Protein AF-X1J0G5-F1 (afdb_monomer)

Radius of gyration: 26.58 Å; Cα contacts (8 Å, |Δi|>4): 294; chains: 1; bounding box: 55×35×76 Å

Nearest PDB structures (foldseek):
  4htf-assembly1_B  TM=8.401E-01  e=8.468E-05  Escherichia coli O157:H7
  8joz-assembly1_A  TM=8.351E-01  e=2.254E-04  Escherichia coli K-12
  4azs-assembly1_A  TM=7.514E-01  e=1.596E-04  Escherichia coli
  4ax8-assembly1_A  TM=7.254E-01  e=2.128E-04  Escherichia coli
  4hh4-assembly1_D  TM=7.245E-01  e=5.353E-03  Streptomyces caelestis

Secondary structure (DSSP, 8-state):
--SHHHHHHHHTT---EEE--HHHHHHHGGGSEEESSHHHHHHHHHHHHH-HHHHHHHHHHHHHHHHHHS-HHHHHHHHHHHHHHHHHHHHHHHHHH-GGGHHHHHHHHHHHHHHHHHSS----GGG-HHHHHHHHHHHHTT--EEEEET-TTTHHHHHHHTT-EEEEEES-HHHHHHHHHHHHHTT-GGGEEEEE--TT--TTSPTT--SEEE-TT-GGG-S-HHHHHHHHHH-

Mean predicted aligned error: 12.58 Å

Organism: NCBI:txid412755

pLDDT: mean 87.79, std 12.23, range [53.06, 98.56]

Solvent-accessible surface area (backbone atoms only — not comparable to full-atom values): 12750 Å² total; per-residue (Å²): 130,95,57,56,69,60,51,53,36,15,62,71,44,36,67,40,77,45,69,69,43,72,69,50,48,72,73,47,50,87,34,45,45,72,26,86,47,74,68,45,42,54,53,48,54,53,48,45,72,75,36,52,69,60,35,43,53,33,4,45,54,31,18,54,48,40,71,74,67,71,39,71,66,56,53,50,52,53,52,47,53,53,52,51,52,53,49,50,56,51,46,47,53,52,44,74,73,44,65,89,47,43,44,63,54,52,27,54,50,44,67,68,46,42,72,68,52,62,81,69,60,64,69,65,44,89,82,34,71,67,55,42,53,52,52,53,51,39,57,74,69,69,51,50,41,35,36,30,37,49,32,62,50,58,54,52,44,32,46,25,72,74,70,27,37,27,40,32,28,23,62,23,64,54,34,42,55,46,28,51,53,50,15,50,77,71,74,36,43,94,30,51,50,69,42,72,42,48,61,66,56,56,82,92,53,51,73,64,70,37,75,41,65,42,68,65,92,33,58,80,76,48,94,55,43,67,48,24,50,54,38,50,72,42,46

Foldseek 3Di:
DQCPVVLVCLLVLHAAEDEDDPSCCVVLPQLHHYDHDPVRSVVVVVVCVVCVVVSSVSSPVSSVCCVVPVDPVNVCVVVCVVVVVVVLVVLLVVCVVDVPCLQVVVQVVCVVCVVVDQVPDDLPCPVPPVLVVVLVVCVVLVWAEEEEALNFQRSLLNVLVSRHQYEYEHQHPNRQVNNCVSCVVSVRNVRYHYDHDDLLDPVVDAFPNGPAYDQPPPQSNDDCS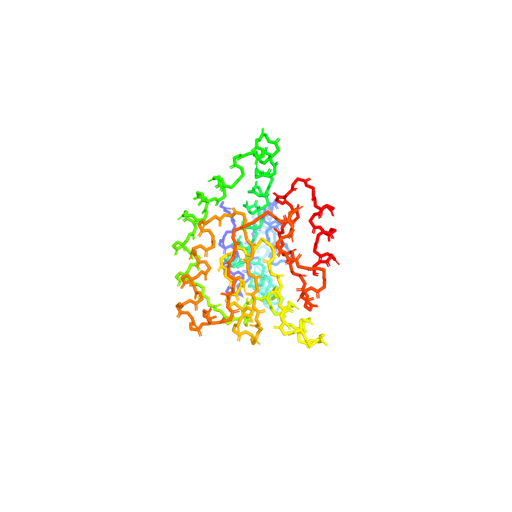VSSVVVRNGD

InterPro domains:
  IPR013216 Methyltransferase type 11 [PF08241] (147-235)
  IPR029063 S-adenosyl-L-methionine-dependent methyltransferase superfamily [G3DSA:3.40.50.150] (93-235)
  IPR029063 S-adenosyl-L-methionine-dependent methyltransferase superfamily [SSF53335] (97-235)

Structure (mmCIF, N/CA/C/O backbone):
data_AF-X1J0G5-F1
#
_entry.id   AF-X1J0G5-F1
#
loop_
_atom_site.group_PDB
_atom_site.id
_atom_site.type_symbol
_atom_site.label_atom_id
_atom_site.label_alt_id
_atom_site.label_comp_id
_atom_site.label_asym_id
_atom_site.label_entity_id
_atom_site.label_seq_id
_atom_site.pdbx_PDB_ins_code
_atom_site.Cartn_x
_atom_site.Cartn_y
_atom_site.Cartn_z
_atom_site.occupancy
_atom_site.B_iso_or_equiv
_atom_site.auth_seq_id
_atom_site.auth_comp_id
_atom_site.auth_asym_id
_atom_site.auth_atom_id
_atom_site.pdbx_PDB_model_num
ATOM 1 N N . GLY A 1 1 ? 21.332 13.578 -27.379 1.00 55.09 1 GLY A N 1
ATOM 2 C CA . GLY A 1 1 ? 19.926 13.615 -26.922 1.00 55.09 1 GLY A CA 1
ATOM 3 C C . GLY A 1 1 ? 19.590 12.325 -26.199 1.00 55.09 1 GLY A C 1
ATOM 4 O O . GLY A 1 1 ? 20.268 11.336 -26.436 1.00 55.09 1 GLY A O 1
ATOM 5 N N . PHE A 1 2 ? 18.567 12.319 -25.343 1.00 74.44 2 PHE A N 1
ATOM 6 C CA . PHE A 1 2 ? 18.196 11.195 -24.460 1.00 74.44 2 PHE A CA 1
ATOM 7 C C . PHE A 1 2 ? 17.586 9.965 -25.171 1.00 74.44 2 PHE A C 1
ATOM 9 O O . PHE A 1 2 ? 16.949 9.139 -24.532 1.00 74.44 2 PHE A O 1
ATOM 16 N N . GLY A 1 3 ? 17.751 9.840 -26.492 1.00 83.75 3 GLY A N 1
ATOM 17 C CA . GLY A 1 3 ? 17.259 8.690 -27.256 1.00 83.75 3 GLY A CA 1
ATOM 18 C C . GLY A 1 3 ? 15.742 8.635 -27.468 1.00 83.75 3 GLY A C 1
ATOM 19 O O . GLY A 1 3 ? 15.241 7.590 -27.855 1.00 83.75 3 GLY A O 1
ATOM 20 N N . LEU A 1 4 ? 15.009 9.737 -27.278 1.00 89.19 4 LEU A N 1
ATOM 21 C CA . LEU A 1 4 ? 13.562 9.782 -27.545 1.00 89.19 4 LEU A CA 1
ATOM 22 C C . LEU A 1 4 ? 13.197 9.568 -29.027 1.00 89.19 4 LEU A C 1
ATOM 24 O O . LEU A 1 4 ? 12.356 8.711 -29.283 1.00 89.19 4 LEU A O 1
ATOM 28 N N . PRO A 1 5 ? 13.851 10.221 -30.012 1.00 94.12 5 PRO A N 1
ATOM 29 C CA . PRO A 1 5 ? 13.482 10.034 -31.417 1.00 94.12 5 PRO A CA 1
ATOM 30 C C . PRO A 1 5 ? 13.498 8.572 -31.909 1.00 94.12 5 PRO A C 1
ATOM 32 O O . PRO A 1 5 ? 12.539 8.159 -32.559 1.00 94.12 5 PRO A O 1
ATOM 35 N N . PRO A 1 6 ? 14.519 7.739 -31.606 1.00 94.81 6 PRO A N 1
ATOM 36 C CA . PRO A 1 6 ? 14.477 6.336 -32.012 1.00 94.81 6 PRO A CA 1
ATOM 37 C C . PRO A 1 6 ? 13.407 5.521 -31.267 1.00 94.81 6 PRO A C 1
ATOM 39 O O . PRO A 1 6 ? 12.859 4.587 -31.845 1.00 94.81 6 PRO A O 1
ATOM 42 N N . LEU A 1 7 ? 13.056 5.871 -30.024 1.00 93.50 7 LEU A N 1
ATOM 43 C CA . LEU A 1 7 ? 11.939 5.224 -29.325 1.00 93.50 7 LEU A CA 1
ATOM 44 C C . LEU A 1 7 ? 10.591 5.568 -29.966 1.00 93.50 7 LEU A C 1
ATOM 46 O O . LEU A 1 7 ? 9.759 4.684 -30.134 1.00 93.50 7 LEU A O 1
ATOM 50 N N . GLU A 1 8 ? 10.378 6.830 -30.340 1.00 93.44 8 GLU A N 1
ATOM 51 C CA . GLU A 1 8 ? 9.167 7.283 -31.037 1.00 93.44 8 GLU A CA 1
ATOM 52 C C . GLU A 1 8 ? 9.030 6.603 -32.404 1.00 93.44 8 GLU A C 1
ATOM 54 O O . GLU A 1 8 ? 7.952 6.126 -32.759 1.00 93.44 8 GLU A O 1
ATOM 59 N N . ALA A 1 9 ? 10.136 6.479 -33.144 1.00 95.69 9 ALA A N 1
ATOM 60 C CA . ALA A 1 9 ? 10.166 5.750 -34.407 1.00 95.69 9 ALA A CA 1
ATOM 61 C C . ALA A 1 9 ? 9.763 4.278 -34.222 1.00 95.69 9 ALA A C 1
ATOM 63 O O . ALA A 1 9 ? 8.864 3.802 -34.916 1.00 95.69 9 ALA A O 1
ATOM 64 N N . LEU A 1 10 ? 10.345 3.578 -33.242 1.00 95.50 10 LEU A N 1
ATOM 65 C CA . LEU A 1 10 ? 9.957 2.202 -32.923 1.00 95.50 10 LEU A CA 1
ATOM 66 C C . LEU A 1 10 ? 8.510 2.105 -32.429 1.00 95.50 10 LEU A C 1
ATOM 68 O O . LEU A 1 10 ? 7.805 1.182 -32.816 1.00 95.50 10 LEU A O 1
ATOM 72 N N . TYR A 1 11 ? 8.019 3.063 -31.640 1.00 93.69 11 TYR A N 1
ATOM 73 C CA . TYR A 1 11 ? 6.616 3.103 -31.213 1.00 93.69 11 TYR A CA 1
ATOM 74 C C . TYR A 1 11 ? 5.651 3.167 -32.409 1.00 93.69 11 TYR A C 1
ATOM 76 O O . TYR A 1 11 ? 4.589 2.536 -32.396 1.00 93.69 11 TYR A O 1
ATOM 84 N N . CYS A 1 12 ? 6.053 3.875 -33.465 1.00 95.25 12 CYS A N 1
ATOM 85 C CA . CYS A 1 12 ? 5.364 3.949 -34.752 1.00 95.25 12 CYS A CA 1
ATOM 86 C C . CYS A 1 12 ? 5.652 2.755 -35.684 1.00 95.25 12 CYS A C 1
ATOM 88 O O . CYS A 1 12 ? 5.175 2.751 -36.816 1.00 95.25 12 CYS A O 1
ATOM 90 N N . MET A 1 13 ? 6.378 1.732 -35.216 1.00 96.94 13 MET A N 1
ATOM 91 C CA . MET A 1 13 ? 6.796 0.550 -35.986 1.00 96.94 13 MET A CA 1
ATOM 92 C C . MET A 1 13 ? 7.684 0.890 -37.191 1.00 96.94 13 MET A C 1
ATOM 94 O O . MET A 1 13 ? 7.671 0.186 -38.200 1.00 96.94 13 MET A O 1
ATOM 98 N N . THR A 1 14 ? 8.479 1.951 -37.072 1.00 97.19 14 THR A N 1
ATOM 99 C CA . THR A 1 14 ? 9.442 2.382 -38.087 1.00 97.19 14 THR A CA 1
ATOM 100 C C . THR A 1 14 ? 10.820 1.782 -37.789 1.00 97.19 14 THR A C 1
ATOM 102 O O . THR A 1 14 ? 11.301 1.930 -36.663 1.00 97.19 14 THR A O 1
ATOM 105 N N . PRO A 1 15 ? 11.495 1.142 -38.765 1.00 97.38 15 PRO A N 1
ATOM 106 C CA . PRO A 1 15 ? 12.866 0.666 -38.596 1.00 97.38 15 PRO A CA 1
ATOM 107 C C . PRO A 1 15 ? 13.828 1.792 -38.205 1.00 97.38 15 PRO A C 1
ATOM 109 O O . PRO A 1 15 ? 13.783 2.889 -38.763 1.00 97.38 15 PRO A O 1
ATOM 112 N N . VAL A 1 16 ? 14.725 1.506 -37.262 1.00 97.56 16 VAL A N 1
ATOM 113 C CA . VAL A 1 16 ? 15.646 2.494 -36.692 1.00 97.56 16 VAL A CA 1
ATOM 114 C C . VAL A 1 16 ? 17.093 2.126 -36.990 1.00 97.56 16 VAL A C 1
ATOM 116 O O . VAL A 1 16 ? 17.527 1.004 -36.736 1.00 97.56 16 VAL A O 1
ATOM 119 N N . ILE A 1 17 ? 17.850 3.107 -37.483 1.00 97.69 17 ILE A N 1
ATOM 120 C CA . ILE A 1 17 ? 19.299 3.038 -37.680 1.00 97.69 17 ILE A CA 1
ATOM 121 C C . ILE A 1 17 ? 19.935 4.105 -36.785 1.00 97.69 17 ILE A C 1
ATOM 123 O O . ILE A 1 17 ? 19.571 5.278 -36.866 1.00 97.69 17 ILE A O 1
ATOM 127 N N . VAL A 1 18 ? 20.873 3.716 -35.922 1.00 96.88 18 VAL A N 1
ATOM 128 C CA . VAL A 1 18 ? 21.509 4.610 -34.941 1.00 96.88 18 VAL A CA 1
ATOM 129 C C . VAL A 1 18 ? 23.016 4.419 -34.883 1.00 96.88 18 VAL A C 1
ATOM 131 O O . VAL A 1 18 ? 23.542 3.340 -35.148 1.00 96.88 18 VAL A O 1
ATOM 134 N N . PHE A 1 19 ? 23.716 5.487 -34.503 1.00 96.44 19 PHE A N 1
ATOM 135 C CA . PHE A 1 19 ? 25.150 5.419 -34.264 1.00 96.44 19 PHE A CA 1
ATOM 136 C C . PHE A 1 19 ? 25.442 4.531 -33.048 1.00 96.44 19 PHE A C 1
ATOM 138 O O . PHE A 1 19 ? 24.751 4.606 -32.026 1.00 96.44 19 PHE A O 1
ATOM 145 N N . ASP A 1 20 ? 26.459 3.685 -33.168 1.00 96.62 20 ASP A N 1
ATOM 146 C CA . ASP A 1 20 ? 26.805 2.681 -32.174 1.00 96.62 20 ASP A CA 1
ATOM 147 C C . ASP A 1 20 ? 27.522 3.300 -30.972 1.00 96.62 20 ASP A C 1
ATOM 149 O O . ASP A 1 20 ? 28.741 3.479 -30.959 1.00 96.62 20 ASP A O 1
ATOM 153 N N . ILE A 1 21 ? 26.735 3.643 -29.954 1.00 94.75 21 ILE A N 1
ATOM 154 C CA . ILE A 1 21 ? 27.214 4.142 -28.664 1.00 94.75 21 ILE A CA 1
ATOM 155 C C . ILE A 1 21 ? 26.573 3.361 -27.515 1.00 94.75 21 ILE A C 1
ATOM 157 O O . ILE A 1 21 ? 25.432 2.898 -27.652 1.00 94.75 21 ILE A O 1
ATOM 161 N N . PRO A 1 22 ? 27.241 3.267 -26.347 1.00 95.06 22 PRO A N 1
ATOM 162 C CA . PRO A 1 22 ? 26.735 2.516 -25.197 1.00 95.06 22 PRO A CA 1
ATOM 163 C C . PRO A 1 22 ? 25.295 2.871 -24.805 1.00 95.06 22 PRO A C 1
ATOM 165 O O . PRO A 1 22 ? 24.498 1.987 -24.501 1.00 95.06 22 PRO A O 1
ATOM 168 N N . GLN A 1 23 ? 24.928 4.153 -24.878 1.00 93.31 23 GLN A N 1
ATOM 169 C CA . GLN A 1 23 ? 23.588 4.633 -24.541 1.00 93.31 23 GLN A CA 1
ATOM 170 C C . GLN A 1 23 ? 22.516 4.083 -25.494 1.00 93.31 23 GLN A C 1
ATOM 172 O O . GLN A 1 23 ? 21.435 3.716 -25.043 1.00 93.31 23 GLN A O 1
ATOM 177 N N . MET A 1 24 ? 22.809 3.984 -26.797 1.00 94.50 24 MET A N 1
ATOM 178 C CA . MET A 1 24 ? 21.867 3.450 -27.791 1.00 94.50 24 MET A CA 1
ATOM 179 C C . MET A 1 24 ? 21.759 1.930 -27.709 1.00 94.50 24 MET A C 1
ATOM 181 O O . MET A 1 24 ? 20.685 1.383 -27.948 1.00 94.50 24 MET A O 1
ATOM 185 N N . ARG A 1 25 ? 22.842 1.238 -27.342 1.00 94.50 25 ARG A N 1
ATOM 186 C CA . ARG A 1 25 ? 22.800 -0.206 -27.077 1.00 94.50 25 ARG A CA 1
ATOM 187 C C . ARG A 1 25 ? 21.961 -0.532 -25.853 1.00 94.50 25 ARG A C 1
ATOM 189 O O . ARG A 1 25 ? 21.113 -1.412 -25.921 1.00 94.50 25 ARG A O 1
ATOM 196 N N . TRP A 1 26 ? 22.155 0.209 -24.764 1.00 93.25 26 TRP A N 1
ATOM 197 C CA . TRP A 1 26 ? 21.349 0.044 -23.557 1.00 93.25 26 TRP A CA 1
ATOM 198 C C . TRP A 1 26 ? 19.865 0.323 -23.820 1.00 93.25 26 TRP A C 1
ATOM 200 O O . TRP A 1 26 ? 19.005 -0.443 -23.387 1.00 93.25 26 TRP A O 1
ATOM 210 N N . LEU A 1 27 ? 19.572 1.403 -24.553 1.00 92.25 27 LEU A N 1
ATOM 211 C CA . LEU A 1 27 ? 18.202 1.853 -24.766 1.00 92.25 27 LEU A CA 1
ATOM 212 C C . LEU A 1 27 ? 17.438 1.012 -25.793 1.00 92.25 27 LEU A C 1
ATOM 214 O O . LEU A 1 27 ? 16.284 0.672 -25.556 1.00 92.25 27 LEU A O 1
ATOM 218 N N . LEU A 1 28 ? 18.052 0.727 -26.944 1.00 93.50 28 LEU A N 1
ATOM 219 C CA . LEU A 1 28 ? 17.364 0.122 -28.088 1.00 93.50 28 LEU A CA 1
ATOM 220 C C . LEU A 1 28 ? 17.600 -1.392 -28.174 1.00 93.50 28 LEU A C 1
ATOM 222 O O . LEU A 1 28 ? 16.720 -2.096 -28.665 1.00 93.50 28 LEU A O 1
ATOM 226 N N . GLN A 1 29 ? 18.684 -1.911 -27.591 1.00 93.50 29 GLN A N 1
ATOM 227 C CA . GLN A 1 29 ? 19.038 -3.340 -27.575 1.00 93.50 29 GLN A CA 1
ATOM 228 C C . GLN A 1 29 ? 18.983 -3.936 -28.995 1.00 93.50 29 GLN A C 1
ATOM 230 O O . GLN A 1 29 ? 19.496 -3.336 -29.929 1.00 93.50 29 GLN A O 1
ATOM 235 N N . GLU A 1 30 ? 18.368 -5.093 -29.215 1.00 95.06 30 GLU A N 1
ATOM 236 C CA . GLU A 1 30 ? 18.249 -5.687 -30.551 1.00 95.06 30 GLU A CA 1
ATOM 237 C C . GLU A 1 30 ? 17.241 -5.002 -31.498 1.00 95.06 30 GLU A C 1
ATOM 239 O O . GLU A 1 30 ? 17.136 -5.417 -32.654 1.00 95.06 30 GLU A O 1
ATOM 244 N N . ASP A 1 31 ? 16.534 -3.947 -31.077 1.00 95.75 31 ASP A N 1
ATOM 245 C CA . ASP A 1 31 ? 15.440 -3.336 -31.859 1.00 95.75 31 ASP A CA 1
ATOM 246 C C . ASP A 1 31 ? 15.903 -2.346 -32.929 1.00 95.75 31 ASP A C 1
ATOM 248 O O . ASP A 1 31 ? 15.097 -1.839 -33.707 1.00 95.75 31 ASP A O 1
ATOM 252 N N . ALA A 1 32 ? 17.197 -2.045 -32.983 1.00 96.81 32 ALA A N 1
ATOM 253 C CA . ALA A 1 32 ? 17.756 -1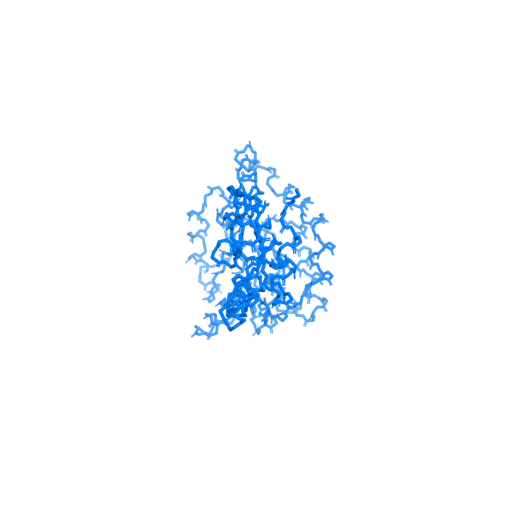.111 -33.947 1.00 96.81 32 ALA A CA 1
ATOM 254 C C . ALA A 1 32 ? 18.936 -1.718 -34.708 1.00 96.81 32 ALA A C 1
ATOM 256 O O . ALA A 1 32 ? 19.550 -2.702 -34.289 1.00 96.81 32 ALA A O 1
ATOM 257 N N . TYR A 1 33 ? 19.258 -1.101 -35.839 1.00 97.75 33 TYR A N 1
ATOM 258 C CA . TYR A 1 33 ? 20.499 -1.335 -36.559 1.00 97.75 33 TYR A CA 1
ATOM 259 C C . TYR A 1 33 ? 21.553 -0.324 -36.108 1.00 97.75 33 TYR A C 1
ATOM 261 O O . TYR A 1 33 ? 21.260 0.860 -35.925 1.00 97.75 33 TYR A O 1
ATOM 269 N N . TYR A 1 34 ? 22.787 -0.794 -35.948 1.00 97.69 34 TYR A N 1
ATOM 270 C CA . TYR A 1 34 ? 23.891 -0.014 -35.398 1.00 97.69 34 TYR A CA 1
ATOM 271 C C . TYR A 1 34 ? 24.991 0.173 -36.436 1.00 97.69 34 TYR A C 1
ATOM 273 O O . TYR A 1 34 ? 25.360 -0.778 -37.123 1.00 97.69 34 TYR A O 1
ATOM 281 N N . PHE A 1 35 ? 25.542 1.383 -36.516 1.00 97.62 35 PHE A N 1
ATOM 282 C CA . PHE A 1 35 ? 26.672 1.699 -37.391 1.00 97.62 35 PHE A CA 1
ATOM 283 C C . PHE A 1 35 ? 27.716 2.559 -36.672 1.00 97.62 35 PHE A C 1
ATOM 285 O O . PHE A 1 35 ? 27.381 3.318 -35.767 1.00 97.62 35 PHE A O 1
ATOM 292 N N . SER A 1 36 ? 28.977 2.489 -37.105 1.00 97.25 36 SER A N 1
ATOM 293 C CA . SER A 1 36 ? 30.083 3.258 -36.498 1.00 97.25 36 SER A CA 1
ATOM 294 C C . SER A 1 36 ? 30.857 4.130 -37.492 1.00 97.25 36 SER A C 1
ATOM 296 O O . SER A 1 36 ? 31.688 4.933 -37.080 1.00 9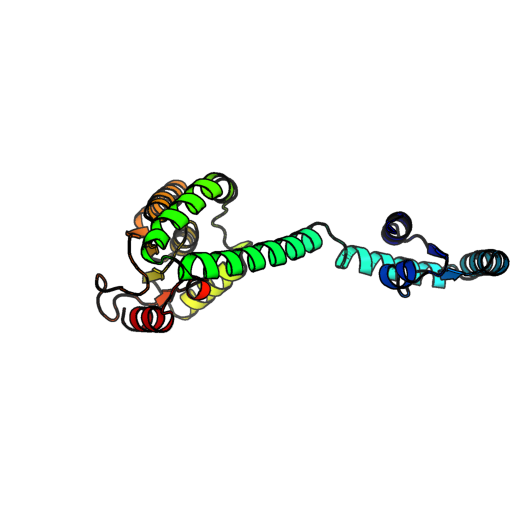7.25 36 SER A O 1
ATOM 298 N N . THR A 1 37 ? 30.596 3.996 -38.796 1.00 97.44 37 THR A N 1
ATOM 299 C CA . THR A 1 37 ? 31.267 4.747 -39.871 1.00 97.44 37 THR A CA 1
ATOM 300 C C . THR A 1 37 ? 30.260 5.222 -40.918 1.00 97.44 37 THR A C 1
ATOM 302 O O . THR A 1 37 ? 29.127 4.739 -40.964 1.00 97.44 37 THR A O 1
ATOM 305 N N . VAL A 1 38 ? 30.664 6.163 -41.776 1.00 96.56 38 VAL A N 1
ATOM 306 C CA . VAL A 1 38 ? 29.818 6.674 -42.871 1.00 96.56 38 VAL A CA 1
ATOM 307 C C . VAL A 1 38 ? 29.501 5.565 -43.877 1.00 96.56 38 VAL A C 1
ATOM 309 O O . VAL A 1 38 ? 28.360 5.421 -44.311 1.00 96.56 38 VAL A O 1
ATOM 312 N N . GLU A 1 39 ? 30.484 4.725 -44.192 1.00 97.62 39 GLU A N 1
ATOM 313 C CA . GLU A 1 39 ? 30.316 3.561 -45.062 1.00 97.62 39 GLU A CA 1
ATOM 314 C C . GLU A 1 39 ? 29.363 2.542 -44.430 1.00 97.62 39 GLU A C 1
ATOM 316 O O . GLU A 1 39 ? 28.480 2.019 -45.110 1.00 97.62 39 GLU A O 1
ATOM 321 N N . GLY A 1 40 ? 29.486 2.311 -43.118 1.00 97.62 40 GLY A N 1
ATOM 322 C CA . GLY A 1 40 ? 28.589 1.435 -42.368 1.00 97.62 40 GLY A CA 1
ATOM 323 C C . GLY A 1 40 ? 27.148 1.944 -42.367 1.00 97.62 40 GLY A C 1
ATOM 324 O O . GLY A 1 40 ? 26.221 1.154 -42.546 1.00 97.62 40 GLY A O 1
ATOM 325 N N . LEU A 1 41 ? 26.940 3.260 -42.241 1.00 97.81 41 LEU A N 1
ATOM 326 C CA . LEU A 1 41 ? 25.615 3.871 -42.373 1.00 97.81 41 LEU A CA 1
ATOM 327 C C . LEU A 1 41 ? 25.009 3.583 -43.749 1.00 97.81 41 LEU A C 1
ATOM 329 O O . LEU A 1 41 ? 23.884 3.093 -43.830 1.00 97.81 41 LEU A O 1
ATOM 333 N N . ALA A 1 42 ? 25.756 3.847 -44.824 1.00 97.94 42 ALA A N 1
ATOM 334 C CA . ALA A 1 42 ? 25.286 3.616 -46.187 1.00 97.94 42 ALA A CA 1
ATOM 335 C C . ALA A 1 42 ? 24.923 2.140 -46.425 1.00 97.94 42 ALA A C 1
ATOM 337 O O . ALA A 1 42 ? 23.849 1.843 -46.948 1.00 97.94 42 ALA A O 1
ATOM 338 N N . GLN A 1 43 ? 25.774 1.212 -45.978 1.00 98.00 43 GLN A N 1
ATOM 339 C CA . GLN A 1 43 ? 25.517 -0.230 -46.061 1.00 98.00 43 GLN A CA 1
ATOM 340 C C . GLN A 1 43 ? 24.261 -0.637 -45.285 1.00 98.00 43 GLN A C 1
ATOM 342 O O . GLN A 1 43 ? 23.456 -1.421 -45.782 1.00 98.00 43 GLN A O 1
ATOM 347 N N . THR A 1 44 ? 24.066 -0.074 -44.092 1.00 97.88 44 THR A N 1
ATOM 348 C CA . THR A 1 44 ? 22.911 -0.378 -43.239 1.00 97.88 44 THR A CA 1
ATOM 349 C C . THR A 1 44 ? 21.615 0.133 -43.862 1.00 97.88 44 THR A C 1
ATOM 351 O O . THR A 1 44 ? 20.617 -0.582 -43.872 1.00 97.88 44 THR A O 1
ATOM 354 N N . ILE A 1 45 ? 21.633 1.336 -44.448 1.00 97.75 45 ILE A N 1
ATOM 355 C CA . ILE A 1 45 ? 20.496 1.881 -45.200 1.00 97.75 45 ILE A CA 1
ATOM 356 C C . ILE A 1 45 ? 20.124 0.929 -46.341 1.00 97.75 45 ILE A C 1
ATOM 358 O O . ILE A 1 45 ? 18.970 0.516 -46.440 1.00 97.75 45 ILE A O 1
ATOM 362 N N . VAL A 1 46 ? 21.098 0.531 -47.167 1.00 98.12 46 VAL A N 1
ATOM 363 C CA . VAL A 1 46 ? 20.867 -0.407 -48.278 1.00 98.12 46 VAL A CA 1
ATOM 364 C C . VAL A 1 46 ? 20.298 -1.735 -47.773 1.00 98.12 46 VAL A C 1
ATOM 366 O O . VAL A 1 46 ? 19.321 -2.228 -48.333 1.00 98.12 46 VAL A O 1
ATOM 369 N N . HIS A 1 47 ? 20.855 -2.282 -46.693 1.00 97.50 47 HIS A N 1
ATOM 370 C CA . HIS A 1 47 ? 20.399 -3.535 -46.100 1.00 97.50 47 HIS A CA 1
ATOM 371 C C . HIS A 1 47 ? 18.931 -3.472 -45.651 1.00 97.50 47 HIS A C 1
ATOM 373 O O . HIS A 1 47 ? 18.163 -4.374 -45.981 1.00 97.50 47 HIS A O 1
ATOM 379 N N . VAL A 1 48 ? 18.515 -2.398 -44.969 1.00 97.38 48 VAL A N 1
ATOM 380 C CA . VAL A 1 48 ? 17.122 -2.207 -44.523 1.00 97.38 48 VAL A CA 1
ATOM 381 C C . VAL A 1 48 ? 16.153 -2.147 -45.708 1.00 97.38 48 VAL A C 1
ATOM 383 O O . VAL A 1 48 ? 15.092 -2.767 -45.662 1.00 97.38 48 VAL A O 1
ATOM 386 N N . PHE A 1 49 ? 16.522 -1.462 -46.796 1.00 96.81 49 PHE A N 1
ATOM 387 C CA . PHE A 1 49 ? 15.698 -1.405 -48.010 1.00 96.81 49 PHE A CA 1
ATOM 388 C C . PHE A 1 49 ? 15.628 -2.742 -48.759 1.00 96.81 49 PHE A C 1
ATOM 390 O O . PHE A 1 49 ? 14.604 -3.050 -49.366 1.00 96.81 49 PHE A O 1
ATOM 397 N N . GLN A 1 50 ? 16.700 -3.536 -48.727 1.00 98.00 50 GLN A N 1
ATOM 398 C CA . GLN A 1 50 ? 16.748 -4.852 -49.371 1.00 98.00 50 GLN A CA 1
ATOM 399 C C . GLN A 1 50 ? 16.045 -5.947 -48.558 1.00 98.00 50 GLN A C 1
ATOM 401 O O . GLN A 1 50 ? 15.597 -6.932 -49.141 1.00 98.00 50 GLN A O 1
ATOM 406 N N . ASN A 1 51 ? 15.912 -5.772 -47.239 1.00 97.75 51 ASN A N 1
ATOM 407 C CA . ASN A 1 51 ? 15.345 -6.764 -46.321 1.00 97.75 51 ASN A CA 1
ATOM 408 C C . ASN A 1 51 ? 14.135 -6.199 -45.543 1.00 97.75 51 ASN A C 1
ATOM 410 O O . ASN A 1 51 ? 14.140 -6.182 -44.309 1.00 97.75 51 ASN A O 1
ATOM 414 N N . PRO A 1 52 ? 13.060 -5.752 -46.226 1.00 96.31 52 PRO A N 1
ATOM 415 C CA . PRO A 1 52 ? 11.948 -5.049 -45.581 1.00 96.31 52 PRO A CA 1
ATOM 416 C C . PRO A 1 52 ? 11.203 -5.907 -44.550 1.00 96.31 52 PRO A C 1
ATOM 418 O O . PRO A 1 52 ? 10.754 -5.388 -43.532 1.00 96.31 52 PRO A O 1
ATOM 421 N N . SER A 1 53 ? 11.093 -7.222 -44.769 1.00 97.00 53 SER A N 1
ATOM 422 C CA . SER A 1 53 ? 10.456 -8.131 -43.807 1.00 97.00 53 SER A CA 1
ATOM 423 C C . SER A 1 53 ? 11.241 -8.228 -42.500 1.00 97.00 53 SER A C 1
ATOM 425 O O . SER A 1 53 ? 10.643 -8.195 -41.429 1.00 97.00 53 SER A O 1
ATOM 427 N N . GLU A 1 54 ? 12.571 -8.302 -42.571 1.00 96.56 54 GLU A N 1
ATOM 428 C CA . GLU A 1 54 ? 13.435 -8.331 -41.387 1.00 96.56 54 GLU A CA 1
ATOM 429 C C . GLU A 1 54 ? 13.350 -7.007 -40.619 1.00 96.56 54 GLU A C 1
ATOM 431 O O . GLU A 1 54 ? 13.115 -6.996 -39.408 1.00 96.56 54 GLU A O 1
ATOM 436 N N . ALA A 1 55 ? 13.462 -5.890 -41.344 1.00 96.56 55 ALA A N 1
ATOM 437 C CA . ALA A 1 55 ? 13.363 -4.557 -40.771 1.00 96.56 55 ALA A CA 1
ATOM 438 C C . ALA A 1 55 ? 12.012 -4.341 -40.071 1.00 96.56 55 ALA A C 1
ATOM 440 O O . ALA A 1 55 ? 11.967 -3.798 -38.965 1.00 96.56 55 ALA A O 1
ATOM 441 N N . GLN A 1 56 ? 10.920 -4.822 -40.674 1.00 96.62 56 GLN A N 1
ATOM 442 C CA . GLN A 1 56 ? 9.587 -4.742 -40.085 1.00 96.62 56 GLN A CA 1
ATOM 443 C C . GLN A 1 56 ? 9.455 -5.612 -38.833 1.00 96.62 56 GLN A C 1
ATOM 445 O O . GLN A 1 56 ? 8.904 -5.150 -37.837 1.00 96.62 56 GLN A O 1
ATOM 450 N N . VAL A 1 57 ? 9.968 -6.848 -38.849 1.00 96.94 57 VAL A N 1
ATOM 451 C CA . VAL A 1 57 ? 9.961 -7.731 -37.667 1.00 96.94 57 VAL A CA 1
ATOM 452 C C . VAL A 1 57 ? 10.684 -7.063 -36.502 1.00 96.94 57 VAL A C 1
ATOM 454 O O . VAL A 1 57 ? 10.157 -7.021 -35.390 1.00 96.94 57 VAL A O 1
ATOM 457 N N . LYS A 1 58 ? 11.857 -6.482 -36.765 1.00 96.75 58 LYS A N 1
ATOM 458 C CA . LYS A 1 58 ? 12.634 -5.763 -35.756 1.00 96.75 58 LYS A CA 1
ATOM 459 C C . LYS A 1 58 ? 11.881 -4.539 -35.217 1.00 96.75 58 LYS A C 1
ATOM 461 O O . LYS A 1 58 ? 11.804 -4.355 -34.004 1.00 96.75 58 LYS A O 1
ATOM 466 N N . ALA A 1 59 ? 11.266 -3.744 -36.094 1.00 96.75 59 ALA A N 1
ATOM 467 C CA . ALA A 1 59 ? 10.498 -2.568 -35.691 1.00 96.75 59 ALA A CA 1
ATOM 468 C C . ALA A 1 59 ? 9.248 -2.925 -34.865 1.00 96.75 59 ALA A C 1
ATOM 470 O O . ALA A 1 59 ? 8.950 -2.251 -33.881 1.00 96.75 59 ALA A O 1
ATOM 471 N N . VAL A 1 60 ? 8.538 -4.002 -35.222 1.00 97.12 60 VAL A N 1
ATOM 472 C CA . VAL A 1 60 ? 7.378 -4.506 -34.464 1.00 97.12 60 VAL A CA 1
ATOM 473 C C . VAL A 1 60 ? 7.804 -5.015 -33.090 1.00 97.12 60 VAL A C 1
ATOM 475 O O . VAL A 1 60 ? 7.164 -4.673 -32.096 1.00 97.12 60 VAL A O 1
ATOM 478 N N . HIS A 1 61 ? 8.906 -5.767 -33.013 1.00 95.94 61 HIS A N 1
ATOM 479 C CA . HIS A 1 61 ? 9.461 -6.218 -31.737 1.00 95.94 61 HIS A CA 1
ATOM 480 C C . HIS A 1 61 ? 9.760 -5.031 -30.808 1.00 95.94 61 HIS A C 1
ATOM 482 O O . HIS A 1 61 ? 9.320 -5.016 -29.653 1.00 95.94 61 HIS A O 1
ATOM 488 N N . GLY A 1 62 ? 10.406 -3.987 -31.337 1.00 95.75 62 GLY A N 1
ATOM 489 C CA . GLY A 1 62 ? 10.684 -2.782 -30.564 1.00 95.75 62 GLY A CA 1
ATOM 490 C C . GLY A 1 62 ? 9.439 -2.005 -30.159 1.00 95.75 62 GLY A C 1
ATOM 491 O O . GLY A 1 62 ? 9.339 -1.569 -29.009 1.00 95.75 62 GLY A O 1
ATOM 492 N N . ALA A 1 63 ? 8.449 -1.890 -31.046 1.00 95.81 63 ALA A N 1
ATOM 493 C CA . ALA A 1 63 ? 7.166 -1.269 -30.728 1.00 95.81 63 ALA A CA 1
ATOM 494 C C . ALA A 1 63 ? 6.483 -1.963 -29.541 1.00 95.81 63 ALA A C 1
ATOM 496 O O . ALA A 1 63 ? 6.043 -1.306 -28.593 1.00 95.81 63 ALA A O 1
ATOM 497 N N . ASP A 1 64 ? 6.433 -3.295 -29.567 1.00 94.88 64 ASP A N 1
ATOM 498 C CA . ASP A 1 64 ? 5.827 -4.105 -28.514 1.00 94.88 64 ASP A CA 1
ATOM 499 C C . ASP A 1 64 ? 6.574 -3.972 -27.190 1.00 94.88 64 ASP A C 1
ATOM 501 O O . ASP A 1 64 ? 5.943 -3.818 -26.137 1.00 94.88 64 ASP A O 1
ATOM 505 N N . ARG A 1 65 ? 7.913 -3.982 -27.220 1.00 93.62 65 ARG A N 1
ATOM 506 C CA . ARG A 1 65 ? 8.725 -3.770 -26.019 1.00 93.62 65 ARG A CA 1
ATOM 507 C C . ARG A 1 65 ? 8.455 -2.396 -25.422 1.00 93.62 65 ARG A C 1
ATOM 509 O O . ARG A 1 65 ? 8.181 -2.304 -24.225 1.00 93.62 65 ARG A O 1
ATOM 516 N N . ILE A 1 66 ? 8.506 -1.335 -26.226 1.00 91.31 66 ILE A N 1
ATOM 517 C CA . ILE A 1 66 ? 8.323 0.048 -25.759 1.00 91.31 66 ILE A CA 1
ATOM 518 C C . ILE A 1 66 ? 6.931 0.225 -25.153 1.00 91.31 66 ILE A C 1
ATOM 520 O O . ILE A 1 66 ? 6.829 0.670 -24.012 1.00 91.31 66 ILE A O 1
ATOM 524 N N . ARG A 1 67 ? 5.869 -0.212 -25.842 1.00 90.06 67 ARG A N 1
ATOM 525 C CA . ARG A 1 67 ? 4.483 -0.117 -25.343 1.00 90.06 67 ARG A CA 1
ATOM 526 C C . ARG A 1 67 ? 4.272 -0.841 -24.016 1.00 90.06 67 ARG A C 1
ATOM 528 O O . ARG A 1 67 ? 3.478 -0.392 -23.199 1.00 90.06 67 ARG A O 1
ATOM 535 N N . LYS A 1 68 ? 4.976 -1.952 -23.791 1.00 87.38 68 LYS A N 1
ATOM 536 C CA . LYS A 1 68 ? 4.887 -2.717 -22.538 1.00 87.38 68 LYS A CA 1
ATOM 537 C C . LYS A 1 68 ? 5.756 -2.148 -21.422 1.00 87.38 68 LYS A C 1
ATOM 539 O O . LYS A 1 68 ? 5.431 -2.338 -20.254 1.00 87.38 68 LYS A O 1
ATOM 544 N N . SER A 1 69 ? 6.898 -1.541 -21.745 1.00 81.81 69 SER A N 1
ATOM 545 C CA . SER A 1 69 ? 7.953 -1.260 -20.761 1.00 81.81 69 SER A CA 1
ATOM 546 C C . SER A 1 69 ? 8.194 0.214 -20.461 1.00 81.81 69 SER A C 1
ATOM 548 O O . SER A 1 69 ? 8.613 0.519 -19.344 1.00 81.81 69 SER A O 1
ATOM 550 N N . LEU A 1 70 ? 7.902 1.109 -21.403 1.00 82.50 70 LEU A N 1
ATOM 551 C CA . LEU A 1 70 ? 8.171 2.543 -21.317 1.00 82.50 70 LEU A CA 1
ATOM 552 C C . LEU A 1 70 ? 6.856 3.330 -21.329 1.00 82.50 70 LEU A C 1
ATOM 554 O O . LEU A 1 70 ? 6.579 4.095 -22.250 1.00 82.50 70 LEU A O 1
ATOM 558 N N . THR A 1 71 ? 6.034 3.119 -20.301 1.00 82.62 71 THR A N 1
ATOM 559 C CA . THR A 1 71 ? 4.774 3.847 -20.105 1.00 82.62 71 THR A CA 1
ATOM 560 C C . THR A 1 71 ? 4.895 4.868 -18.977 1.00 82.62 71 THR A C 1
ATOM 562 O O . THR A 1 71 ? 5.723 4.716 -18.070 1.00 82.62 71 THR A O 1
ATOM 565 N N . TRP A 1 72 ? 4.050 5.902 -19.016 1.00 77.12 72 TRP A N 1
ATOM 566 C CA . TRP A 1 72 ? 3.960 6.891 -17.940 1.00 77.12 72 TRP A CA 1
ATOM 567 C C . TRP A 1 72 ? 3.560 6.243 -16.618 1.00 77.12 72 TRP A C 1
ATOM 569 O O . TRP A 1 72 ? 4.124 6.581 -15.583 1.00 77.12 72 TRP A O 1
ATOM 579 N N . GLU A 1 73 ? 2.657 5.265 -16.659 1.00 78.25 73 GLU A N 1
ATOM 580 C CA . GLU A 1 73 ? 2.184 4.521 -15.494 1.00 78.25 73 GLU A CA 1
ATOM 581 C C . GLU A 1 73 ? 3.342 3.789 -14.815 1.00 78.25 73 GLU A C 1
ATOM 583 O O . GLU A 1 73 ? 3.562 3.967 -13.623 1.00 78.25 73 GLU A O 1
ATOM 588 N N . ARG A 1 74 ? 4.164 3.051 -15.573 1.00 74.00 74 ARG A N 1
ATOM 589 C CA . ARG A 1 74 ? 5.322 2.335 -15.014 1.00 74.00 74 ARG A CA 1
ATOM 590 C C . ARG A 1 74 ? 6.398 3.277 -14.489 1.00 74.00 74 ARG A C 1
ATOM 592 O O . ARG A 1 74 ? 7.047 2.974 -13.488 1.00 74.00 74 ARG A O 1
ATOM 599 N N . ALA A 1 75 ? 6.625 4.401 -15.168 1.00 81.56 75 ALA A N 1
ATOM 600 C CA . ALA A 1 75 ? 7.552 5.419 -14.687 1.00 81.56 75 ALA A CA 1
ATOM 601 C C . ALA A 1 75 ? 7.059 6.025 -13.361 1.00 81.56 75 ALA A C 1
ATOM 603 O O . ALA A 1 75 ? 7.842 6.143 -12.417 1.00 81.56 75 ALA A O 1
ATOM 604 N N . ALA A 1 76 ? 5.763 6.332 -13.273 1.00 77.25 76 ALA A N 1
ATOM 605 C CA . ALA A 1 76 ? 5.124 6.833 -12.064 1.00 77.25 76 ALA A CA 1
ATOM 606 C C . ALA A 1 76 ? 5.162 5.799 -10.930 1.00 77.25 76 ALA A C 1
ATOM 608 O O . ALA A 1 76 ? 5.543 6.153 -9.822 1.00 77.25 76 ALA A O 1
ATOM 609 N N . GLU A 1 77 ? 4.862 4.527 -11.200 1.00 73.31 77 GLU A N 1
ATOM 610 C CA . GLU A 1 77 ? 4.935 3.433 -10.221 1.00 73.31 77 GLU A CA 1
ATOM 611 C C . GLU A 1 77 ? 6.349 3.255 -9.657 1.00 73.31 77 GLU A C 1
ATOM 613 O O . GLU A 1 77 ? 6.521 3.118 -8.446 1.00 73.31 77 GLU A O 1
ATOM 618 N N . ARG A 1 78 ? 7.382 3.296 -10.510 1.00 80.31 78 ARG A N 1
ATOM 619 C CA . ARG A 1 78 ? 8.785 3.198 -10.069 1.00 80.31 78 ARG A CA 1
ATOM 620 C C . ARG A 1 78 ? 9.197 4.390 -9.217 1.00 80.31 78 ARG A C 1
ATOM 622 O O . ARG A 1 78 ? 9.798 4.208 -8.160 1.00 80.31 78 ARG A O 1
ATOM 629 N N . LEU A 1 79 ? 8.875 5.601 -9.671 1.00 82.06 79 LEU A N 1
ATOM 630 C CA . LEU A 1 79 ? 9.159 6.820 -8.920 1.00 82.06 79 LEU A CA 1
ATOM 631 C C . LEU A 1 79 ? 8.441 6.796 -7.568 1.00 82.06 79 LEU A C 1
ATOM 633 O O . LEU A 1 79 ? 9.059 7.062 -6.540 1.00 82.06 79 LEU A O 1
ATOM 637 N N . TRP A 1 80 ? 7.165 6.415 -7.570 1.00 69.50 80 TRP A N 1
ATOM 638 C CA . TRP A 1 80 ? 6.366 6.250 -6.366 1.00 69.50 80 TRP A CA 1
ATOM 639 C C . TRP A 1 80 ? 6.991 5.237 -5.410 1.00 69.50 80 TRP A C 1
ATOM 641 O O . TRP A 1 80 ? 7.148 5.550 -4.236 1.00 69.50 80 TRP A O 1
ATOM 651 N N . GLY A 1 81 ? 7.425 4.072 -5.899 1.00 70.44 81 GLY A N 1
ATOM 652 C CA . GLY A 1 81 ? 8.097 3.060 -5.081 1.00 70.44 81 GLY A CA 1
ATOM 653 C C . GLY A 1 81 ? 9.339 3.602 -4.369 1.00 70.44 81 GLY A C 1
ATOM 654 O O . GLY A 1 81 ? 9.511 3.384 -3.172 1.00 70.44 81 GLY A O 1
ATOM 655 N N . HIS A 1 82 ? 10.171 4.376 -5.070 1.00 80.25 82 HIS A N 1
ATOM 656 C CA . HIS A 1 82 ? 11.357 4.992 -4.470 1.00 80.25 82 HIS A CA 1
ATOM 657 C C . HIS A 1 82 ? 11.023 6.104 -3.472 1.00 80.25 82 HIS A C 1
ATOM 659 O O . HIS A 1 82 ? 11.634 6.167 -2.402 1.00 80.25 82 HIS A O 1
ATOM 665 N N . ILE A 1 83 ? 10.054 6.966 -3.795 1.00 74.94 83 ILE A N 1
ATOM 666 C CA . ILE A 1 83 ? 9.588 8.018 -2.882 1.00 74.94 83 ILE A CA 1
ATOM 667 C C . ILE A 1 83 ? 9.016 7.381 -1.616 1.00 74.94 83 ILE A C 1
ATOM 669 O O . ILE A 1 83 ? 9.384 7.775 -0.513 1.00 74.94 83 ILE A O 1
ATOM 673 N N . HIS A 1 84 ? 8.170 6.365 -1.771 1.00 64.69 84 HIS A N 1
ATOM 674 C CA . HIS A 1 84 ? 7.530 5.661 -0.671 1.00 64.69 84 HIS A CA 1
ATOM 675 C C . HIS A 1 84 ? 8.552 4.959 0.232 1.00 64.69 84 HIS A C 1
ATOM 677 O O . HIS A 1 84 ? 8.479 5.104 1.449 1.00 64.69 84 HIS A O 1
ATOM 683 N N . GLN A 1 85 ? 9.551 4.281 -0.343 1.00 67.75 85 GLN A N 1
ATOM 684 C CA . GLN A 1 85 ? 10.634 3.657 0.423 1.00 67.75 85 GLN A CA 1
ATOM 685 C C . GLN A 1 85 ? 11.444 4.691 1.218 1.00 67.75 85 GLN A C 1
ATOM 687 O O . GLN A 1 85 ? 11.648 4.536 2.420 1.00 67.75 85 GLN A O 1
ATOM 692 N N . THR A 1 86 ? 11.850 5.780 0.562 1.00 75.06 86 THR A N 1
ATOM 693 C CA . THR A 1 86 ? 12.597 6.871 1.210 1.00 75.06 86 THR A CA 1
ATOM 694 C C . THR A 1 86 ? 11.781 7.495 2.345 1.00 75.06 86 THR A C 1
ATOM 696 O O . THR A 1 86 ? 12.308 7.793 3.415 1.00 75.06 86 THR A O 1
ATOM 699 N N . HIS A 1 87 ? 10.476 7.663 2.134 1.00 68.00 87 HIS A N 1
ATOM 700 C CA . HIS A 1 87 ? 9.554 8.179 3.138 1.00 68.00 87 HIS A CA 1
ATOM 701 C C . HIS A 1 87 ? 9.426 7.217 4.330 1.00 68.00 87 HIS A C 1
ATOM 703 O O . HIS A 1 87 ? 9.536 7.660 5.471 1.00 68.00 87 HIS A O 1
ATOM 709 N N . LYS A 1 88 ? 9.290 5.903 4.091 1.00 62.19 88 LYS A N 1
ATOM 710 C CA . LYS A 1 88 ? 9.290 4.876 5.150 1.00 62.19 88 LYS A CA 1
ATOM 711 C C . LYS A 1 88 ? 10.569 4.920 5.991 1.00 62.19 88 LYS A C 1
ATOM 713 O O . LYS A 1 88 ? 10.497 4.938 7.218 1.00 62.19 88 LYS A O 1
ATOM 718 N N . GLU A 1 89 ? 11.734 4.987 5.350 1.00 69.56 89 GLU A N 1
ATOM 719 C CA . GLU A 1 89 ? 13.032 5.051 6.037 1.00 69.56 89 GLU A CA 1
ATOM 720 C C . GLU A 1 89 ? 13.196 6.328 6.865 1.00 69.56 89 GLU A C 1
ATOM 722 O O . GLU A 1 89 ? 13.667 6.277 8.004 1.00 69.56 89 GLU A O 1
ATOM 727 N N . PHE A 1 90 ? 12.772 7.467 6.317 1.00 72.25 90 PHE A N 1
ATOM 728 C CA . PHE A 1 90 ? 12.756 8.736 7.034 1.00 72.25 90 PHE A CA 1
ATOM 729 C C . PHE A 1 90 ? 11.881 8.650 8.289 1.00 72.25 90 PHE A C 1
ATOM 731 O O . PHE A 1 90 ? 12.330 9.006 9.381 1.00 72.25 90 PHE A O 1
ATOM 738 N N . TRP A 1 91 ? 10.667 8.109 8.165 1.00 62.47 91 TRP A N 1
ATOM 739 C CA . TRP A 1 91 ? 9.767 7.956 9.304 1.00 62.47 91 TRP A CA 1
ATOM 740 C C . TRP A 1 91 ? 10.326 7.031 10.367 1.00 62.47 91 TRP A C 1
ATOM 742 O O . TRP A 1 91 ? 10.357 7.422 11.530 1.00 62.47 91 TRP A O 1
ATOM 752 N N . ALA A 1 92 ? 10.869 5.875 9.991 1.00 62.94 92 ALA A N 1
ATOM 753 C CA . ALA A 1 92 ? 11.513 4.974 10.943 1.00 62.94 92 ALA A CA 1
ATOM 754 C C . ALA A 1 92 ? 12.605 5.683 11.773 1.00 62.94 92 ALA A C 1
ATOM 756 O O . ALA A 1 92 ? 12.767 5.404 12.962 1.00 62.94 92 ALA A O 1
ATOM 757 N N . GLN A 1 93 ? 13.335 6.639 11.186 1.00 64.69 93 GLN A N 1
ATOM 758 C CA . GLN A 1 93 ? 14.323 7.443 11.912 1.00 64.69 93 GLN A CA 1
ATOM 759 C C . GLN A 1 93 ? 13.699 8.507 12.822 1.00 64.69 93 GLN A C 1
ATOM 761 O O . GLN A 1 93 ? 14.199 8.725 13.927 1.00 64.69 93 GLN A O 1
ATOM 766 N N . VAL A 1 94 ? 12.629 9.172 12.379 1.00 64.25 94 VAL A N 1
ATOM 767 C CA . VAL A 1 94 ? 11.908 10.170 13.185 1.00 64.25 94 VAL A CA 1
ATOM 768 C C . VAL A 1 94 ? 11.267 9.510 14.408 1.00 64.25 94 VAL A C 1
ATOM 770 O O . VAL A 1 94 ? 11.471 9.984 15.525 1.00 64.25 94 VAL A O 1
ATOM 773 N N . VAL A 1 95 ? 10.586 8.374 14.222 1.00 60.50 95 VAL A N 1
ATOM 774 C CA . VAL A 1 95 ? 9.946 7.607 15.306 1.00 60.50 95 VAL A CA 1
ATOM 775 C C . VAL A 1 95 ? 10.966 7.133 16.341 1.00 60.50 95 VAL A C 1
ATOM 777 O O . VAL A 1 95 ? 10.725 7.239 17.541 1.00 60.50 95 VAL A O 1
ATOM 780 N N . ARG A 1 96 ? 12.147 6.676 15.902 1.00 60.25 96 ARG A N 1
ATOM 781 C CA . ARG A 1 96 ? 13.223 6.257 16.819 1.00 60.25 96 ARG A CA 1
ATOM 782 C C . ARG A 1 96 ? 13.758 7.385 17.704 1.00 60.25 96 ARG A C 1
ATOM 784 O O . ARG A 1 96 ? 14.334 7.088 18.746 1.00 60.25 96 ARG A O 1
ATOM 791 N N . ARG A 1 97 ? 13.639 8.652 17.293 1.00 60.47 97 ARG A N 1
ATOM 792 C CA . ARG A 1 97 ? 14.214 9.790 18.031 1.00 60.47 97 ARG A CA 1
ATOM 793 C C . ARG A 1 97 ? 13.324 10.302 19.156 1.00 60.47 97 ARG A C 1
ATOM 795 O O . ARG A 1 97 ? 13.865 10.705 20.179 1.00 60.47 97 ARG A O 1
ATOM 802 N N . ASP A 1 98 ? 12.006 10.304 18.974 1.00 65.12 98 ASP A N 1
ATOM 803 C CA . ASP A 1 98 ? 11.061 10.745 20.006 1.00 65.12 98 ASP A CA 1
ATOM 804 C C . ASP A 1 98 ? 9.681 10.081 19.830 1.00 65.12 98 ASP A C 1
ATOM 806 O O . ASP A 1 98 ? 8.798 10.622 19.155 1.00 65.12 98 ASP A O 1
ATOM 810 N N . PRO A 1 99 ? 9.471 8.912 20.459 1.00 62.97 99 PRO A N 1
ATOM 811 C CA . PRO A 1 99 ? 8.207 8.182 20.404 1.00 62.97 99 PRO A CA 1
ATOM 812 C C . PRO A 1 99 ? 7.001 8.974 20.913 1.00 62.97 99 PRO A C 1
ATOM 814 O O . PRO A 1 99 ? 5.876 8.726 20.485 1.00 62.97 99 PRO A O 1
ATOM 817 N N . SER A 1 100 ? 7.218 9.930 21.824 1.00 65.88 100 SER A N 1
ATOM 818 C CA . SER A 1 100 ? 6.134 10.691 22.456 1.00 65.88 100 SER A CA 1
ATOM 819 C C . SER A 1 100 ? 5.455 11.665 21.492 1.00 65.88 100 SER A C 1
ATOM 821 O O . SER A 1 100 ? 4.293 12.021 21.682 1.00 65.88 100 SER A O 1
ATOM 823 N N . ARG A 1 101 ? 6.153 12.046 20.417 1.00 68.31 101 ARG A N 1
ATOM 824 C CA . ARG A 1 101 ? 5.647 12.947 19.375 1.00 68.31 101 ARG A CA 1
ATOM 825 C C . ARG A 1 101 ? 5.046 12.224 18.181 1.00 68.31 101 ARG A C 1
ATOM 827 O O . ARG A 1 101 ? 4.572 12.877 17.255 1.00 68.31 101 ARG A O 1
ATOM 834 N N . TYR A 1 102 ? 5.043 10.893 18.193 1.00 67.06 102 TYR A N 1
ATOM 835 C CA . TYR A 1 102 ? 4.603 10.091 17.058 1.00 67.06 102 TYR A CA 1
ATOM 836 C C . TYR A 1 102 ? 3.183 10.455 16.599 1.00 67.06 102 TYR A C 1
ATOM 838 O O . TYR A 1 102 ? 2.987 10.779 15.429 1.00 67.06 102 TYR A O 1
ATOM 846 N N . ALA A 1 103 ? 2.227 10.524 17.532 1.00 66.19 103 ALA A N 1
ATOM 847 C CA . ALA A 1 103 ? 0.843 10.892 17.231 1.00 66.19 103 ALA A CA 1
ATOM 848 C C . ALA A 1 103 ? 0.713 12.320 16.667 1.00 66.19 103 ALA A C 1
ATOM 850 O O . ALA A 1 103 ? -0.010 12.531 15.700 1.00 66.19 103 ALA A O 1
ATOM 851 N N . GLU A 1 104 ? 1.451 13.293 17.218 1.00 72.75 104 GLU A N 1
ATOM 852 C CA . GLU A 1 104 ? 1.423 14.693 16.762 1.00 72.75 104 GLU A CA 1
ATOM 853 C C . GLU A 1 104 ? 1.897 14.818 15.309 1.00 72.75 104 GLU A C 1
ATOM 855 O O . GLU A 1 104 ? 1.307 15.536 14.499 1.00 72.75 104 GLU A O 1
ATOM 860 N N . VAL A 1 105 ? 2.979 14.119 14.972 1.00 69.31 105 VAL A N 1
ATOM 861 C CA . VAL A 1 105 ? 3.561 14.203 13.639 1.00 69.31 105 VAL A CA 1
ATOM 862 C C . VAL A 1 105 ? 2.700 13.454 12.613 1.00 69.31 105 VAL A C 1
ATOM 864 O O . VAL A 1 105 ? 2.480 13.965 11.513 1.00 69.31 105 VAL A O 1
ATOM 867 N N . TYR A 1 106 ? 2.150 12.298 12.987 1.00 70.75 106 TYR A N 1
ATOM 868 C CA . TYR A 1 106 ? 1.239 11.529 12.136 1.00 70.75 106 TYR A CA 1
ATOM 869 C C . TYR A 1 106 ? -0.084 12.275 11.877 1.00 70.75 106 TYR A C 1
ATOM 871 O O . TYR A 1 106 ? -0.587 12.268 10.751 1.00 70.75 106 TYR A O 1
ATOM 879 N N . ASP A 1 107 ? -0.590 13.015 12.872 1.00 74.50 107 ASP A N 1
ATOM 880 C CA . ASP A 1 107 ? -1.732 13.930 12.731 1.00 74.50 107 ASP A CA 1
ATOM 881 C C . ASP A 1 107 ? -1.471 15.021 11.680 1.00 74.50 107 ASP A C 1
ATOM 883 O O . ASP A 1 107 ? -2.344 15.342 10.872 1.00 74.50 107 ASP A O 1
ATOM 887 N N . GLN A 1 108 ? -0.277 15.626 11.674 1.00 71.44 108 GLN A N 1
ATOM 888 C CA . GLN A 1 108 ? 0.060 16.677 10.705 1.00 71.44 108 GLN A CA 1
ATOM 889 C C . GLN A 1 108 ? 0.138 16.146 9.269 1.00 71.44 108 GLN A C 1
ATOM 891 O O . GLN A 1 108 ? -0.291 16.833 8.338 1.00 71.44 108 GLN A O 1
ATOM 896 N N . GLU A 1 109 ? 0.661 14.935 9.082 1.00 68.62 109 GLU A N 1
ATOM 897 C CA . GLU A 1 109 ? 0.669 14.240 7.790 1.00 68.62 109 GLU A CA 1
ATOM 898 C C . GLU A 1 109 ? -0.757 13.956 7.301 1.00 68.62 109 GLU A C 1
ATOM 900 O O . GLU A 1 109 ? -1.090 14.290 6.162 1.00 68.62 109 GLU A O 1
ATOM 905 N N . HIS A 1 110 ? -1.631 13.432 8.170 1.00 68.25 110 HIS A N 1
ATOM 906 C CA . HIS A 1 110 ? -3.039 13.187 7.835 1.00 68.25 110 HIS A CA 1
ATOM 907 C C . HIS A 1 110 ? -3.753 14.468 7.399 1.00 68.25 110 HIS A C 1
ATOM 909 O O . HIS A 1 110 ? -4.449 14.468 6.384 1.00 68.25 110 HIS A O 1
ATOM 915 N N . LYS A 1 111 ? -3.513 15.597 8.081 1.00 69.56 111 LYS A N 1
ATOM 916 C CA . LYS A 1 111 ? -4.057 16.907 7.671 1.00 69.56 111 LYS A CA 1
ATOM 917 C C . LYS A 1 111 ? -3.582 17.337 6.285 1.00 69.56 111 LYS A C 1
ATOM 919 O O . LYS A 1 111 ? -4.355 17.912 5.524 1.00 69.56 111 LYS A O 1
ATOM 924 N N . ARG A 1 112 ? -2.314 17.082 5.947 1.00 63.62 112 ARG A N 1
ATOM 925 C CA . ARG A 1 112 ? -1.740 17.442 4.636 1.00 63.62 112 ARG A CA 1
ATOM 926 C C . ARG A 1 112 ? -2.280 16.568 3.509 1.00 63.62 112 ARG A C 1
ATOM 928 O O . ARG A 1 112 ? -2.560 17.078 2.426 1.00 63.62 112 ARG A O 1
ATOM 935 N N . ASN A 1 113 ? -2.423 15.272 3.764 1.00 63.94 113 ASN A N 1
ATOM 936 C CA . ASN A 1 113 ? -2.784 14.289 2.745 1.00 63.94 113 ASN A CA 1
ATOM 937 C C . ASN A 1 113 ? -4.303 14.157 2.542 1.00 63.94 113 ASN A C 1
ATOM 939 O O . ASN A 1 113 ? -4.731 13.645 1.509 1.00 63.94 113 ASN A O 1
ATOM 943 N N . TRP A 1 114 ? -5.114 14.667 3.474 1.00 65.12 114 TRP A N 1
ATOM 944 C CA . TRP A 1 114 ? -6.578 14.573 3.468 1.00 65.12 114 TRP A CA 1
ATOM 945 C C . TRP A 1 114 ? -7.229 14.940 2.129 1.00 65.12 114 TRP A C 1
ATOM 947 O O . TRP A 1 114 ? -7.908 14.113 1.519 1.00 65.12 114 TRP A O 1
ATOM 957 N N . ALA A 1 115 ? -6.963 16.152 1.629 1.00 57.84 115 ALA A N 1
ATOM 958 C CA . ALA A 1 115 ? -7.574 16.651 0.395 1.00 57.84 115 ALA A CA 1
ATOM 959 C C . ALA A 1 115 ? -7.226 15.780 -0.827 1.00 57.84 115 ALA A C 1
ATOM 961 O O . ALA A 1 115 ? -8.048 15.592 -1.720 1.00 57.84 115 ALA A O 1
ATOM 962 N N . TYR A 1 116 ? -6.020 15.205 -0.859 1.00 53.06 116 TYR A N 1
ATOM 963 C CA . TYR A 1 116 ? -5.596 14.327 -1.951 1.00 53.06 116 TYR A CA 1
ATOM 964 C C . TYR A 1 116 ? -6.255 12.948 -1.887 1.00 53.06 116 TYR A C 1
ATOM 966 O O . TYR A 1 116 ? -6.603 12.391 -2.931 1.00 53.06 116 TYR A O 1
ATOM 974 N N . SER A 1 117 ? -6.418 12.400 -0.683 1.00 59.59 117 SER A N 1
ATOM 975 C CA . SER A 1 117 ? -6.916 11.041 -0.480 1.00 59.59 117 SER A CA 1
ATOM 976 C C . SER A 1 117 ? -8.426 10.934 -0.695 1.00 59.59 117 SER A C 1
ATOM 978 O O . SER A 1 117 ? -8.874 10.004 -1.356 1.00 59.59 117 SER A O 1
ATOM 980 N N . VAL A 1 118 ? -9.224 11.884 -0.202 1.00 61.62 118 VAL A N 1
ATOM 981 C CA . VAL A 1 118 ? -10.697 11.744 -0.137 1.00 61.62 118 VAL A CA 1
ATOM 982 C C . VAL A 1 118 ? -11.409 12.074 -1.438 1.00 61.62 118 VAL A C 1
ATOM 984 O O . VAL A 1 118 ? -12.408 11.432 -1.775 1.00 61.62 118 VAL A O 1
ATOM 987 N N . ASP A 1 119 ? -10.914 13.066 -2.176 1.00 62.69 119 ASP A N 1
ATOM 988 C CA . ASP A 1 119 ? -11.541 13.494 -3.432 1.00 62.69 119 ASP A CA 1
ATOM 989 C C . ASP A 1 119 ? -11.357 12.462 -4.548 1.00 62.69 119 ASP A C 1
ATOM 991 O O . ASP A 1 119 ? -12.139 12.419 -5.497 1.00 62.69 119 ASP A O 1
ATOM 995 N N . ARG A 1 120 ? -10.343 11.599 -4.425 1.00 65.19 120 ARG A N 1
ATOM 996 C CA . ARG A 1 120 ? -10.039 10.528 -5.385 1.00 65.19 120 ARG A CA 1
ATOM 997 C C . ARG A 1 120 ? -10.373 9.134 -4.865 1.00 65.19 120 ARG A C 1
ATOM 999 O O . ARG A 1 120 ? -10.188 8.167 -5.603 1.00 65.19 120 ARG A O 1
ATOM 1006 N N . PHE A 1 121 ? -10.827 9.020 -3.618 1.00 73.56 121 PHE A N 1
ATOM 1007 C CA . PHE A 1 121 ? -11.147 7.735 -3.017 1.00 73.56 121 PHE A CA 1
ATOM 1008 C C . PHE A 1 121 ? -12.422 7.154 -3.629 1.00 73.56 121 PHE A C 1
ATOM 1010 O O . PHE A 1 121 ? -13.500 7.744 -3.548 1.00 73.56 121 PHE A O 1
ATOM 1017 N N . ASP A 1 122 ? -12.279 5.968 -4.209 1.00 77.06 122 ASP A N 1
ATOM 1018 C CA . ASP A 1 122 ? -13.369 5.117 -4.656 1.00 77.06 122 ASP A CA 1
ATOM 1019 C C . ASP A 1 122 ? -13.386 3.875 -3.748 1.00 77.06 122 ASP A C 1
ATOM 1021 O O . ASP A 1 122 ? -12.437 3.086 -3.776 1.00 77.06 122 ASP A O 1
ATOM 1025 N N . PRO A 1 123 ? -14.429 3.672 -2.924 1.00 71.69 123 PRO A N 1
ATOM 1026 C CA . PRO A 1 123 ? -14.516 2.517 -2.043 1.00 71.69 123 PRO A CA 1
ATOM 1027 C C . PRO A 1 123 ? -14.812 1.230 -2.814 1.00 71.69 123 PRO A C 1
ATOM 1029 O O . PRO A 1 123 ? -14.900 0.166 -2.201 1.00 71.69 123 PRO A O 1
ATOM 1032 N N . THR A 1 124 ? -14.986 1.282 -4.141 1.00 73.56 124 THR A N 1
ATOM 1033 C CA . THR A 1 124 ? -14.958 0.073 -4.952 1.00 73.56 124 THR A CA 1
ATOM 1034 C C . THR A 1 124 ? -13.525 -0.466 -4.972 1.00 73.56 124 THR A C 1
ATOM 1036 O O . THR A 1 124 ? -12.635 -0.030 -5.698 1.00 73.56 124 THR A O 1
ATOM 1039 N N . TRP A 1 125 ? -13.283 -1.500 -4.167 1.00 72.38 125 TRP A N 1
ATOM 1040 C CA . TRP A 1 125 ? -11.997 -2.207 -4.109 1.00 72.38 125 TRP A CA 1
ATOM 1041 C C . TRP A 1 125 ? -11.629 -2.919 -5.424 1.00 72.38 125 TRP A C 1
ATOM 1043 O O . TRP A 1 125 ? -10.578 -3.545 -5.523 1.00 72.38 125 TRP A O 1
ATOM 1053 N N . ALA A 1 126 ? -12.447 -2.803 -6.475 1.00 68.81 126 ALA A N 1
ATOM 1054 C CA . ALA A 1 126 ? -12.206 -3.347 -7.809 1.00 68.81 126 ALA A CA 1
ATOM 1055 C C . ALA A 1 126 ? -10.862 -2.906 -8.423 1.00 68.81 126 ALA A C 1
ATOM 1057 O O . ALA A 1 126 ? -10.303 -3.625 -9.247 1.00 68.81 126 ALA A O 1
ATOM 1058 N N . ARG A 1 127 ? -10.316 -1.756 -8.007 1.00 68.62 127 ARG A N 1
ATOM 1059 C CA . ARG A 1 127 ? -9.014 -1.244 -8.474 1.00 68.62 127 ARG A CA 1
ATOM 1060 C C . ARG A 1 127 ? -7.874 -1.425 -7.468 1.00 68.62 127 ARG A C 1
ATOM 1062 O O . ARG A 1 127 ? -6.738 -1.059 -7.758 1.00 68.62 127 ARG A O 1
ATOM 1069 N N . HIS A 1 128 ? -8.153 -2.005 -6.303 1.00 71.94 128 HIS A N 1
ATOM 1070 C CA . HIS A 1 128 ? -7.210 -2.120 -5.195 1.00 71.94 128 HIS A CA 1
ATOM 1071 C C . HIS A 1 128 ? -6.940 -3.594 -4.879 1.00 71.94 128 HIS A C 1
ATOM 1073 O O . HIS A 1 128 ? -7.635 -4.203 -4.070 1.00 71.94 128 HIS A O 1
ATOM 1079 N N . TRP A 1 129 ? -5.897 -4.163 -5.493 1.00 77.19 129 TRP A N 1
ATOM 1080 C CA . TRP A 1 129 ? -5.529 -5.580 -5.328 1.00 77.19 129 TRP A CA 1
ATOM 1081 C C . TRP A 1 129 ? -5.363 -5.998 -3.852 1.00 77.19 129 TRP A C 1
ATOM 1083 O O . TRP A 1 129 ? -5.752 -7.100 -3.466 1.00 77.19 129 TRP A O 1
ATOM 1093 N N . ARG A 1 130 ? -4.837 -5.105 -2.999 1.00 83.69 130 ARG A N 1
ATOM 1094 C CA . ARG A 1 130 ? -4.669 -5.366 -1.560 1.00 83.69 130 ARG A CA 1
ATOM 1095 C C . ARG A 1 130 ? -6.022 -5.480 -0.852 1.00 83.69 130 ARG A C 1
ATOM 1097 O O . ARG A 1 130 ? -6.244 -6.426 -0.105 1.00 83.69 130 ARG A O 1
ATOM 1104 N N . ALA A 1 131 ? -6.944 -4.560 -1.135 1.00 87.00 131 ALA A N 1
ATOM 1105 C CA . ALA A 1 131 ? -8.296 -4.608 -0.585 1.00 87.00 131 ALA A CA 1
ATOM 1106 C C . ALA A 1 131 ? -9.063 -5.856 -1.058 1.00 87.00 131 ALA A C 1
ATOM 1108 O O . ALA A 1 131 ? -9.732 -6.488 -0.248 1.00 87.00 131 ALA A O 1
ATOM 1109 N N . GLN A 1 132 ? -8.911 -6.257 -2.328 1.00 89.38 132 GLN A N 1
ATOM 1110 C CA . GLN A 1 132 ? -9.460 -7.525 -2.839 1.00 89.38 132 GLN A CA 1
ATOM 1111 C C . GLN A 1 132 ? -8.939 -8.718 -2.042 1.00 89.38 132 GLN A C 1
ATOM 1113 O O . GLN A 1 132 ? -9.729 -9.520 -1.562 1.00 89.38 132 GLN A O 1
ATOM 1118 N N . THR A 1 133 ? -7.622 -8.779 -1.834 1.00 91.19 133 THR A N 1
ATOM 1119 C CA . THR A 1 133 ? -6.980 -9.868 -1.088 1.00 91.19 133 THR A CA 1
ATOM 1120 C C . THR A 1 133 ? -7.532 -9.982 0.334 1.00 91.19 133 THR A C 1
ATOM 1122 O O . THR A 1 133 ? -7.884 -11.081 0.761 1.00 91.19 133 THR A O 1
ATOM 1125 N N . PHE A 1 134 ? -7.654 -8.862 1.060 1.00 93.62 134 PHE A N 1
ATOM 1126 C CA . PHE A 1 134 ? -8.265 -8.873 2.390 1.00 93.62 134 PHE A CA 1
ATOM 1127 C C . PHE A 1 134 ? -9.716 -9.349 2.329 1.00 93.62 134 PHE A C 1
ATOM 1129 O O . PHE A 1 134 ? -10.069 -10.296 3.019 1.00 93.62 134 PHE A O 1
ATOM 1136 N N . ILE A 1 135 ? -10.549 -8.754 1.473 1.00 94.19 135 ILE A N 1
ATOM 1137 C CA . ILE A 1 135 ? -11.979 -9.087 1.399 1.00 94.19 135 ILE A CA 1
ATOM 1138 C C . ILE A 1 135 ? -12.204 -10.558 1.031 1.00 94.19 135 ILE A C 1
ATOM 1140 O O . ILE A 1 135 ? -13.067 -11.203 1.625 1.00 94.19 135 ILE A O 1
ATOM 1144 N N . ASP A 1 136 ? -11.431 -11.106 0.096 1.00 94.62 136 ASP A N 1
ATOM 1145 C CA . ASP A 1 136 ? -11.537 -12.510 -0.303 1.00 94.62 136 ASP A CA 1
ATOM 1146 C C . ASP A 1 136 ? -11.169 -13.454 0.850 1.00 94.62 136 ASP A C 1
ATOM 1148 O O . ASP A 1 136 ? -11.854 -14.455 1.070 1.00 94.62 136 ASP A O 1
ATOM 1152 N N . LEU A 1 137 ? -10.133 -13.121 1.630 1.00 96.00 137 LEU A N 1
ATOM 1153 C CA . LEU A 1 137 ? -9.769 -13.873 2.833 1.00 96.00 137 LEU A CA 1
ATOM 1154 C C . LEU A 1 137 ? -10.857 -13.780 3.905 1.00 96.00 137 LEU A C 1
ATOM 1156 O O . LEU A 1 137 ? -11.309 -14.812 4.394 1.00 96.00 137 LEU A O 1
ATOM 1160 N N . LEU A 1 138 ? -11.320 -12.575 4.234 1.00 96.50 138 LEU A N 1
ATOM 1161 C CA . LEU A 1 138 ? -12.355 -12.363 5.251 1.00 96.50 138 LEU A CA 1
ATOM 1162 C C . LEU A 1 138 ? -13.641 -13.125 4.893 1.00 96.50 138 LEU A C 1
ATOM 1164 O O . LEU A 1 138 ? -14.201 -13.830 5.730 1.00 96.50 138 LEU A O 1
ATOM 1168 N N . ARG A 1 139 ? -14.056 -13.092 3.619 1.00 95.75 139 ARG A N 1
ATOM 1169 C CA . ARG A 1 139 ? -15.206 -13.867 3.123 1.00 95.75 139 ARG A CA 1
ATOM 1170 C C . ARG A 1 139 ? -14.985 -15.369 3.205 1.00 95.75 139 ARG A C 1
ATOM 1172 O O . ARG A 1 139 ? -15.890 -16.089 3.612 1.00 95.75 139 ARG A O 1
ATOM 1179 N N . LYS A 1 140 ? -13.796 -15.853 2.837 1.00 97.38 140 LYS A N 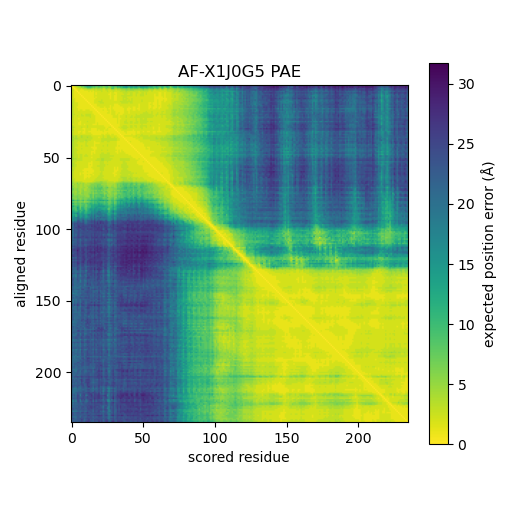1
ATOM 1180 C CA . LYS A 1 140 ? -13.454 -17.281 2.913 1.00 97.38 140 LYS A CA 1
ATOM 1181 C C . LYS A 1 140 ? -13.612 -17.833 4.333 1.00 97.38 140 LYS A C 1
ATOM 1183 O O . LYS A 1 140 ? -13.981 -18.996 4.483 1.00 97.38 140 LYS A O 1
ATOM 1188 N N . TYR A 1 141 ? -13.331 -17.016 5.343 1.00 97.38 141 TYR A N 1
ATOM 1189 C CA . TYR A 1 141 ? -13.447 -17.387 6.753 1.00 97.38 141 TYR A CA 1
ATOM 1190 C C . TYR A 1 141 ? -14.761 -16.933 7.410 1.00 97.38 141 TYR A C 1
ATOM 1192 O O . TYR A 1 141 ? -14.906 -17.107 8.612 1.00 97.38 141 TYR A O 1
ATOM 1200 N N . ASN A 1 142 ? -15.734 -16.433 6.634 1.00 97.06 142 ASN A N 1
ATOM 1201 C CA . ASN A 1 142 ? -17.031 -15.938 7.119 1.00 97.06 142 ASN A CA 1
ATOM 1202 C C . ASN A 1 142 ? -16.908 -14.891 8.240 1.00 97.06 142 ASN A C 1
ATOM 1204 O O . ASN A 1 142 ? -17.663 -14.921 9.204 1.00 97.06 142 ASN A O 1
ATOM 1208 N N . VAL A 1 143 ? -15.941 -13.983 8.112 1.00 98.31 143 VAL A N 1
ATOM 1209 C CA . VAL A 1 143 ? -15.745 -12.881 9.058 1.00 98.31 143 VAL A CA 1
ATOM 1210 C C . VAL A 1 143 ? -16.892 -11.879 8.934 1.00 98.31 143 VAL A C 1
ATOM 1212 O O . VAL A 1 143 ? -17.179 -11.409 7.827 1.00 98.31 143 VAL A O 1
ATOM 1215 N N . GLU A 1 144 ? -17.493 -11.502 10.063 1.00 97.69 144 GLU A N 1
ATOM 1216 C CA . GLU A 1 144 ? -18.536 -10.474 10.129 1.00 97.69 144 GLU A CA 1
ATOM 1217 C C . GLU A 1 144 ? -18.066 -9.234 10.898 1.00 97.69 144 GLU A C 1
ATOM 1219 O O . GLU A 1 144 ? -18.340 -8.114 10.458 1.00 97.69 144 GLU A O 1
ATOM 1224 N N . ASN A 1 145 ? -17.324 -9.422 11.993 1.00 98.06 145 ASN A N 1
ATOM 1225 C CA . ASN A 1 145 ? -16.811 -8.364 12.862 1.00 98.06 145 ASN A CA 1
ATOM 1226 C C . ASN A 1 145 ? -15.275 -8.316 12.840 1.00 98.06 145 ASN A C 1
ATOM 1228 O O . ASN A 1 145 ? -14.608 -9.273 13.240 1.00 98.06 145 ASN A O 1
ATOM 1232 N N . VAL A 1 146 ? -14.705 -7.194 12.396 1.00 98.31 146 VAL A N 1
ATOM 1233 C CA . VAL A 1 146 ? -13.255 -7.034 12.211 1.00 98.31 146 VAL A CA 1
ATOM 1234 C C . VAL A 1 146 ? -12.712 -5.832 12.978 1.00 98.31 146 VAL A C 1
ATOM 1236 O O . VAL A 1 146 ? -13.324 -4.763 12.988 1.00 98.31 146 VAL A O 1
ATOM 1239 N N . LEU A 1 147 ? -11.529 -5.992 13.571 1.00 98.44 147 LEU A N 1
ATOM 1240 C CA . LEU A 1 147 ? -10.724 -4.881 14.076 1.00 98.44 147 LEU A CA 1
ATOM 1241 C C . LEU A 1 147 ? -9.646 -4.513 13.051 1.00 98.44 147 LEU A C 1
ATOM 1243 O O . LEU A 1 147 ? -8.809 -5.342 12.700 1.00 98.44 147 LEU A O 1
ATOM 1247 N N . ASP A 1 148 ? -9.644 -3.265 12.601 1.00 97.94 148 ASP A N 1
ATOM 1248 C CA . ASP A 1 148 ? -8.606 -2.684 11.750 1.00 97.94 148 ASP A CA 1
ATOM 1249 C C . ASP A 1 148 ? -7.682 -1.807 12.610 1.00 97.94 148 ASP A C 1
ATOM 1251 O O . ASP A 1 148 ? -8.094 -0.757 13.110 1.00 97.94 148 ASP A O 1
ATOM 1255 N N . VAL A 1 149 ? -6.452 -2.271 12.847 1.00 97.19 149 VAL A N 1
ATOM 1256 C CA . VAL A 1 149 ? -5.474 -1.635 13.744 1.00 97.19 149 VAL A CA 1
ATOM 1257 C C . VAL A 1 149 ? -4.452 -0.852 12.927 1.00 97.19 149 VAL A C 1
ATOM 1259 O O . VAL A 1 149 ? -3.762 -1.414 12.077 1.00 97.19 149 VAL A O 1
ATOM 1262 N N . GLY A 1 150 ? -4.302 0.437 13.235 1.00 93.81 150 GLY A N 1
ATOM 1263 C CA . GLY A 1 150 ? -3.610 1.374 12.351 1.00 93.81 150 GLY A CA 1
ATOM 1264 C C . GLY A 1 150 ? -4.400 1.574 11.065 1.00 93.81 150 GLY A C 1
ATOM 1265 O O . GLY A 1 150 ? -3.843 1.470 9.975 1.00 93.81 150 GLY A O 1
ATOM 1266 N N . CYS A 1 151 ? -5.713 1.776 11.198 1.00 93.12 151 CYS A N 1
ATOM 1267 C CA . CYS A 1 151 ? -6.655 1.655 10.089 1.00 93.12 151 CYS A CA 1
ATOM 1268 C C . CYS A 1 151 ? -6.424 2.663 8.953 1.00 93.12 151 CYS A C 1
ATOM 1270 O O . CYS A 1 151 ? -6.909 2.475 7.828 1.00 93.12 151 CYS A O 1
ATOM 1272 N N . GLY A 1 152 ? -5.723 3.767 9.235 1.00 90.50 152 GLY A N 1
ATOM 1273 C CA . GLY A 1 152 ? -5.689 4.897 8.327 1.00 90.50 152 GLY A CA 1
ATOM 1274 C C . GLY A 1 152 ? -7.110 5.377 8.013 1.00 90.50 152 GLY A C 1
ATOM 1275 O O . GLY A 1 152 ? -8.075 5.110 8.727 1.00 90.50 152 GLY A O 1
ATOM 1276 N N . THR A 1 153 ? -7.259 6.085 6.902 1.00 89.75 153 THR A N 1
ATOM 1277 C CA . THR A 1 153 ? -8.494 6.831 6.643 1.00 89.75 153 THR A CA 1
ATOM 1278 C C . THR A 1 153 ? -9.564 6.064 5.860 1.00 89.75 153 THR A C 1
ATOM 1280 O O . THR A 1 153 ? -10.755 6.332 6.002 1.00 89.75 153 THR A O 1
ATOM 1283 N N . VAL A 1 154 ? -9.163 5.148 4.971 1.00 89.69 154 VAL A N 1
ATOM 1284 C CA . VAL A 1 154 ? -10.052 4.658 3.897 1.00 89.69 154 VAL A CA 1
ATOM 1285 C C . VAL A 1 154 ? -10.458 3.190 4.010 1.00 89.69 154 VAL A C 1
ATOM 1287 O O . VAL A 1 154 ? -11.569 2.839 3.605 1.00 89.69 154 VAL A O 1
ATOM 1290 N N . TYR A 1 155 ? -9.606 2.328 4.572 1.00 92.62 155 TYR A N 1
ATOM 1291 C CA . TYR A 1 155 ? -9.877 0.889 4.674 1.00 92.62 155 TYR A CA 1
ATOM 1292 C C . TYR A 1 155 ? -11.117 0.546 5.508 1.00 92.62 155 TYR A C 1
ATOM 1294 O O . TYR A 1 155 ? -11.893 -0.294 5.040 1.00 92.62 155 TYR A O 1
ATOM 1302 N N . PRO A 1 156 ? -11.422 1.243 6.622 1.00 95.56 156 PRO A N 1
ATOM 1303 C CA . PRO A 1 156 ? -12.655 0.988 7.361 1.00 95.56 156 PRO A CA 1
ATOM 1304 C C . PRO A 1 156 ? -13.917 1.104 6.503 1.00 95.56 156 PRO A C 1
ATOM 1306 O O . PRO A 1 156 ? -14.802 0.251 6.557 1.00 95.56 156 PRO A O 1
ATOM 1309 N N . THR A 1 157 ? -13.972 2.114 5.629 1.00 94.94 157 THR A N 1
ATOM 1310 C CA . THR A 1 157 ? -15.100 2.297 4.706 1.00 94.94 157 THR A CA 1
ATOM 1311 C C . THR A 1 157 ? -15.139 1.201 3.640 1.00 94.94 157 THR A C 1
ATOM 1313 O O . THR A 1 157 ? -16.220 0.725 3.298 1.00 94.94 157 THR A O 1
ATOM 1316 N N . ILE A 1 158 ? -13.983 0.760 3.129 1.00 94.06 158 ILE A N 1
ATOM 1317 C CA . ILE A 1 158 ? -13.899 -0.361 2.178 1.00 94.06 158 ILE A CA 1
ATOM 1318 C C . ILE A 1 158 ? -14.490 -1.634 2.799 1.00 94.06 158 ILE A C 1
ATOM 1320 O O . ILE A 1 158 ? -15.352 -2.272 2.191 1.00 94.06 158 ILE A O 1
ATOM 1324 N N . PHE A 1 159 ? -14.057 -1.996 4.009 1.00 95.81 159 PHE A N 1
ATOM 1325 C CA . PHE A 1 159 ? -14.526 -3.199 4.697 1.00 95.81 159 PHE A CA 1
ATOM 1326 C C . PHE A 1 159 ? -16.017 -3.110 5.045 1.00 95.81 159 PHE A C 1
ATOM 1328 O O . PHE A 1 159 ? -16.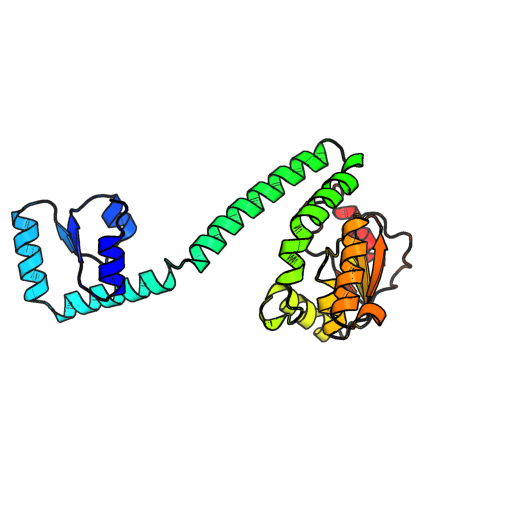773 -4.039 4.752 1.00 95.81 159 PHE A O 1
ATOM 1335 N N . ALA A 1 160 ? -16.484 -1.963 5.538 1.00 96.88 160 ALA A N 1
ATOM 1336 C CA . ALA A 1 160 ? -17.901 -1.754 5.822 1.00 96.88 160 ALA A CA 1
ATOM 1337 C C . ALA A 1 160 ? -18.780 -1.876 4.561 1.00 96.88 160 ALA A C 1
ATOM 1339 O O . ALA A 1 160 ? -19.832 -2.527 4.569 1.00 96.88 160 ALA A O 1
ATOM 1340 N N . ARG A 1 161 ? -18.316 -1.330 3.427 1.00 94.81 161 ARG A N 1
ATOM 1341 C CA . ARG A 1 161 ? -18.965 -1.478 2.111 1.00 94.81 161 ARG A CA 1
ATOM 1342 C C . ARG A 1 161 ? -18.956 -2.921 1.601 1.00 94.81 161 ARG A C 1
ATOM 1344 O O . ARG A 1 161 ? -19.844 -3.287 0.832 1.00 94.81 161 ARG A O 1
ATOM 1351 N N . ALA A 1 162 ? -17.993 -3.738 2.024 1.00 94.00 162 ALA A N 1
ATOM 1352 C CA . ALA A 1 162 ? -17.943 -5.167 1.720 1.00 94.00 162 ALA A CA 1
ATOM 1353 C C . ALA A 1 162 ? -18.909 -6.013 2.565 1.00 94.00 162 ALA A C 1
ATOM 1355 O O . ALA A 1 162 ? -19.109 -7.185 2.238 1.00 94.00 162 ALA A O 1
ATOM 1356 N N . GLY A 1 163 ? -19.545 -5.413 3.577 1.00 95.62 163 GLY A N 1
ATOM 1357 C CA . GLY A 1 163 ? -20.597 -6.020 4.389 1.00 95.62 163 GLY A CA 1
ATOM 1358 C C . GLY A 1 163 ? -20.271 -6.119 5.877 1.00 95.62 163 GLY A C 1
ATOM 1359 O O . GLY A 1 163 ? -21.207 -6.328 6.645 1.00 95.62 163 GLY A O 1
ATOM 1360 N N . LEU A 1 164 ? -19.010 -5.914 6.263 1.00 98.00 164 LEU A N 1
ATOM 1361 C CA . LEU A 1 164 ? -18.500 -6.144 7.615 1.00 98.00 164 LEU A CA 1
ATOM 1362 C C . LEU A 1 164 ? -18.912 -5.049 8.609 1.00 98.00 164 LEU A C 1
ATOM 1364 O O . LEU A 1 164 ? -19.174 -3.911 8.215 1.00 98.00 164 LEU A O 1
ATOM 1368 N N . VAL A 1 165 ? -18.914 -5.393 9.894 1.00 98.56 165 VAL A N 1
ATOM 1369 C CA . VAL A 1 165 ? -18.870 -4.446 11.014 1.00 98.56 165 VAL A CA 1
ATOM 1370 C C . VAL A 1 165 ? -17.404 -4.215 11.364 1.00 98.56 165 VAL A C 1
ATOM 1372 O O . VAL A 1 165 ? -16.641 -5.169 11.507 1.00 98.56 165 VAL A O 1
ATOM 1375 N N . VAL A 1 166 ? -16.996 -2.952 11.438 1.00 98.56 166 VAL A N 1
ATOM 1376 C CA . VAL A 1 166 ? -15.588 -2.571 11.532 1.00 98.56 166 VAL A CA 1
ATOM 1377 C C . VAL A 1 166 ? -15.352 -1.743 12.781 1.00 98.56 166 VAL A C 1
ATOM 1379 O O . VAL A 1 166 ? -15.878 -0.636 12.903 1.00 98.56 166 VAL A O 1
ATOM 1382 N N . SER A 1 167 ? -14.494 -2.240 13.663 1.00 98.56 167 SER A N 1
ATOM 1383 C CA . SER A 1 167 ? -13.824 -1.422 14.669 1.00 98.56 167 SER A CA 1
ATOM 1384 C C . SER A 1 167 ? -12.543 -0.857 14.063 1.00 98.56 167 SER A C 1
ATOM 1386 O O . SER A 1 167 ? -11.670 -1.611 13.649 1.00 98.56 167 SER A O 1
ATOM 1388 N N . ALA A 1 168 ? -12.436 0.464 13.968 1.00 98.00 168 ALA A N 1
ATOM 1389 C CA . ALA A 1 168 ? -11.310 1.163 13.358 1.00 98.00 168 ALA A CA 1
ATOM 1390 C C . ALA A 1 168 ? -10.484 1.858 14.444 1.00 98.00 168 ALA A C 1
ATOM 1392 O O . ALA A 1 168 ? -10.994 2.748 15.128 1.00 98.00 168 ALA A O 1
ATOM 1393 N N . LEU A 1 169 ? -9.226 1.451 14.610 1.00 97.62 169 LEU A N 1
ATOM 1394 C CA . LEU A 1 169 ? -8.332 1.998 15.624 1.00 97.62 169 LEU A CA 1
ATOM 1395 C C . LEU A 1 169 ? -7.089 2.616 14.990 1.00 97.62 169 LEU A C 1
ATOM 1397 O O . LEU A 1 169 ? -6.369 1.960 14.242 1.00 97.62 169 LEU A O 1
ATOM 1401 N N . ASP A 1 170 ? -6.795 3.859 15.352 1.00 94.81 170 ASP A N 1
ATOM 1402 C CA . ASP A 1 170 ? -5.579 4.563 14.946 1.00 94.81 170 ASP A CA 1
ATOM 1403 C C . ASP A 1 170 ? -5.062 5.428 16.101 1.00 94.81 170 ASP A C 1
ATOM 1405 O O . ASP A 1 170 ? -5.830 5.886 16.950 1.00 94.81 170 ASP A O 1
ATOM 1409 N N . ILE A 1 171 ? -3.751 5.666 16.148 1.00 91.31 171 ILE A N 1
ATOM 1410 C CA . ILE A 1 171 ? -3.157 6.531 17.172 1.00 91.31 171 ILE A CA 1
ATOM 1411 C C . ILE A 1 171 ? -3.466 8.010 16.916 1.00 91.31 171 ILE A C 1
ATOM 1413 O O . ILE A 1 171 ? -3.383 8.818 17.840 1.00 91.31 171 ILE A O 1
ATOM 1417 N N . SER A 1 172 ? -3.796 8.365 15.671 1.00 89.25 172 SER A N 1
ATOM 1418 C CA . SER A 1 172 ? -4.055 9.727 15.212 1.00 89.25 172 SER A CA 1
ATOM 1419 C C . SER A 1 172 ? -5.526 10.122 15.412 1.00 89.25 172 SER A C 1
ATOM 1421 O O . SER A 1 172 ? -6.410 9.595 14.729 1.00 89.25 172 SER A O 1
ATOM 1423 N N . PRO A 1 173 ? -5.833 11.099 16.293 1.00 90.81 173 PRO A N 1
ATOM 1424 C CA . PRO A 1 173 ? -7.179 11.656 16.404 1.00 90.81 173 PRO A CA 1
ATOM 1425 C C . PRO A 1 173 ? -7.686 12.286 15.107 1.00 90.81 173 PRO A C 1
ATOM 1427 O O . PRO A 1 173 ? -8.887 12.259 14.840 1.00 90.81 173 PRO A O 1
ATOM 1430 N N . GLU A 1 174 ? -6.793 12.873 14.304 1.00 87.56 174 GLU A N 1
ATOM 1431 C CA . GLU A 1 174 ? -7.164 13.397 12.991 1.00 87.56 174 GLU A CA 1
ATOM 1432 C C . GLU A 1 174 ? -7.616 12.278 12.050 1.00 87.56 174 GLU A C 1
ATOM 1434 O O . GLU A 1 174 ? -8.674 12.403 11.438 1.00 87.56 174 GLU A O 1
ATOM 1439 N N . CYS A 1 175 ? -6.849 11.189 11.961 1.00 89.06 175 CYS A N 1
ATOM 1440 C CA . CYS A 1 175 ? -7.189 10.025 11.150 1.00 89.06 175 CYS A CA 1
ATOM 1441 C C . CYS A 1 175 ? -8.580 9.485 11.510 1.00 89.06 175 CYS A C 1
ATOM 1443 O O . CYS A 1 175 ? -9.409 9.268 10.632 1.00 89.06 175 CYS A O 1
ATOM 1445 N N . ILE A 1 176 ? -8.881 9.365 12.803 1.00 94.75 176 ILE A N 1
ATOM 1446 C CA . ILE A 1 176 ? -10.187 8.894 13.277 1.00 94.75 176 ILE A CA 1
ATOM 1447 C C . ILE A 1 176 ? -11.331 9.841 12.893 1.00 94.75 176 ILE A C 1
ATOM 1449 O O . ILE A 1 176 ? -12.365 9.385 12.405 1.00 94.75 176 ILE A O 1
ATOM 1453 N N . ARG A 1 177 ? -11.136 11.158 13.025 1.00 93.94 177 ARG A N 1
ATOM 1454 C CA . ARG A 1 177 ? -12.116 12.154 12.556 1.00 93.94 177 ARG A CA 1
ATOM 1455 C C . ARG A 1 177 ? -12.414 11.973 11.062 1.00 93.94 177 ARG A C 1
ATOM 1457 O O . ARG A 1 177 ? -13.562 11.991 10.634 1.00 93.94 177 ARG A O 1
ATOM 1464 N N . GLN A 1 178 ? -11.359 11.754 10.286 1.00 92.00 178 GLN A N 1
ATOM 1465 C CA . GLN A 1 178 ? -11.408 11.547 8.846 1.00 92.00 178 GLN A CA 1
ATOM 1466 C C . GLN A 1 178 ? -12.090 10.224 8.455 1.00 92.00 178 GLN A C 1
ATOM 1468 O O . GLN A 1 178 ? -12.875 10.202 7.507 1.00 92.00 178 GLN A O 1
ATOM 1473 N N . VA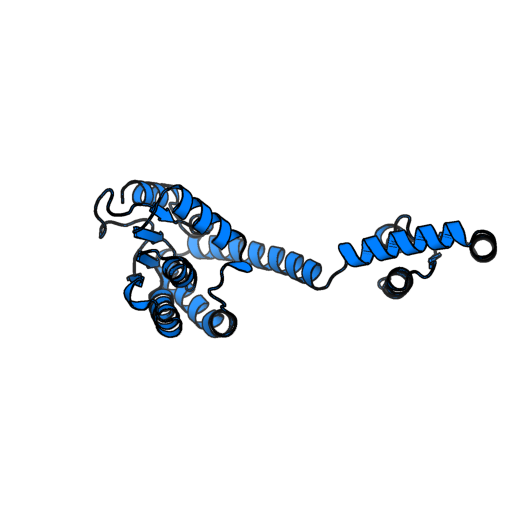L A 1 179 ? -11.850 9.133 9.193 1.00 95.12 179 VAL A N 1
ATOM 1474 C CA . VAL A 1 179 ? -12.564 7.851 9.030 1.00 95.12 179 VAL A CA 1
ATOM 1475 C C . VAL A 1 179 ? -14.072 8.059 9.140 1.00 95.12 179 VAL A C 1
ATOM 1477 O O . VAL A 1 179 ? -14.824 7.537 8.314 1.00 95.12 179 VAL A O 1
ATOM 1480 N N . ASP A 1 180 ? -14.511 8.846 10.122 1.00 95.81 180 ASP A N 1
ATOM 1481 C CA . ASP A 1 180 ? -15.928 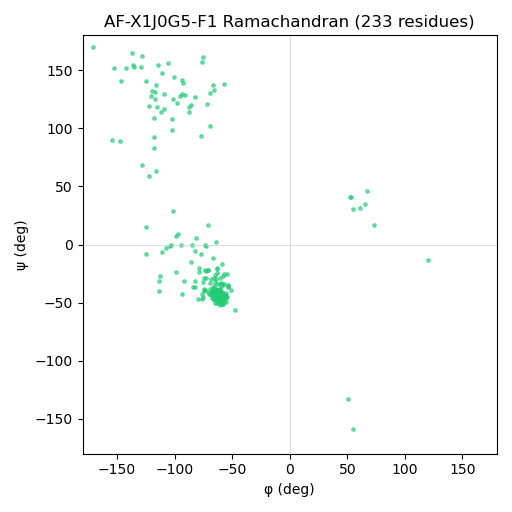9.131 10.333 1.00 95.81 180 ASP A CA 1
ATOM 1482 C C . ASP A 1 180 ? -16.530 9.917 9.167 1.00 95.81 180 ASP A C 1
ATOM 1484 O O . ASP A 1 180 ? -17.567 9.516 8.637 1.00 95.81 180 ASP A O 1
ATOM 1488 N N . GLU A 1 181 ? -15.846 10.964 8.701 1.00 93.88 181 GLU A N 1
ATOM 1489 C CA . GLU A 1 181 ? -16.283 11.764 7.549 1.00 93.88 181 GLU A CA 1
ATOM 1490 C C . GLU A 1 181 ? -16.392 10.922 6.263 1.00 93.88 181 GLU A C 1
ATOM 1492 O O . GLU A 1 181 ? -17.358 11.050 5.503 1.00 93.88 181 GLU A O 1
ATOM 1497 N N . VAL A 1 182 ? -15.435 10.018 6.010 1.00 92.62 182 VAL A N 1
ATOM 1498 C CA . VAL A 1 182 ? -15.489 9.116 4.846 1.00 92.62 182 VAL A CA 1
ATOM 1499 C C . VAL A 1 182 ? -16.630 8.105 4.993 1.00 92.62 182 VAL A C 1
ATOM 1501 O O . VAL A 1 182 ? -17.375 7.884 4.033 1.00 92.62 182 VAL A O 1
ATOM 1504 N N . ALA A 1 183 ? -16.812 7.518 6.176 1.00 95.25 183 ALA A N 1
ATOM 1505 C CA . ALA A 1 183 ? -17.883 6.558 6.420 1.00 95.25 183 ALA A CA 1
ATOM 1506 C C . ALA A 1 183 ? -19.276 7.198 6.271 1.00 95.25 183 ALA A C 1
ATOM 1508 O O . ALA A 1 183 ? -20.178 6.581 5.696 1.00 95.25 183 ALA A O 1
ATOM 1509 N N . GLU A 1 184 ? -19.447 8.445 6.725 1.00 95.38 184 GLU A N 1
ATOM 1510 C CA . GLU A 1 184 ? -20.666 9.238 6.524 1.00 95.38 184 GLU A CA 1
ATOM 1511 C C . GLU A 1 184 ? -20.917 9.523 5.043 1.00 95.38 184 GLU A C 1
ATOM 1513 O O . GLU A 1 184 ? -21.998 9.218 4.531 1.00 95.38 184 GLU A O 1
ATOM 1518 N N . LYS A 1 185 ? -19.904 10.029 4.326 1.00 92.19 185 LYS A N 1
ATOM 1519 C CA . LYS A 1 185 ? -19.982 10.324 2.885 1.00 92.19 185 LYS A CA 1
ATOM 1520 C C . LYS A 1 185 ? -20.456 9.120 2.068 1.00 92.19 185 LYS A C 1
ATOM 1522 O O . LYS A 1 185 ? -21.186 9.289 1.092 1.00 92.19 185 LYS A O 1
ATOM 1527 N N . TRP A 1 186 ? -20.045 7.914 2.453 1.00 92.88 186 TRP A N 1
ATOM 1528 C CA . TRP A 1 186 ? -20.368 6.673 1.746 1.00 92.88 186 TRP A CA 1
ATOM 1529 C C . TRP A 1 186 ? -21.529 5.876 2.354 1.00 92.88 186 TRP A C 1
ATOM 1531 O O . TRP A 1 186 ? -21.817 4.772 1.880 1.00 92.88 186 TRP A O 1
ATOM 1541 N N . GLY A 1 187 ? -22.218 6.434 3.355 1.00 95.69 187 GLY A N 1
ATOM 1542 C CA . GLY A 1 187 ? -23.432 5.858 3.934 1.00 95.69 187 GLY A CA 1
ATOM 1543 C C . GLY A 1 187 ? -23.209 4.524 4.645 1.00 95.69 187 GLY A C 1
ATOM 1544 O O . GLY A 1 187 ? -24.059 3.645 4.549 1.00 95.69 187 GLY A O 1
ATOM 1545 N N . VAL A 1 188 ? -22.057 4.353 5.301 1.00 97.38 188 VAL A N 1
ATOM 1546 C CA . VAL A 1 188 ? -21.704 3.139 6.067 1.00 97.38 188 VAL A CA 1
ATOM 1547 C C . VAL A 1 188 ? -21.314 3.437 7.514 1.00 97.38 188 VAL A C 1
ATOM 1549 O O . VAL A 1 188 ? -20.710 2.603 8.187 1.00 97.38 188 VAL A O 1
ATOM 1552 N N . LYS A 1 189 ? -21.622 4.641 8.006 1.00 97.38 189 LYS A N 1
ATOM 1553 C CA . LYS A 1 189 ? -21.231 5.080 9.350 1.00 97.38 189 LYS A CA 1
ATOM 1554 C C . LYS A 1 189 ? -21.810 4.200 10.465 1.00 97.38 189 LYS A C 1
ATOM 1556 O O . LYS A 1 189 ? -21.175 4.038 11.500 1.00 97.38 189 LYS A O 1
ATOM 1561 N N . ASP A 1 190 ? -22.965 3.587 10.234 1.00 97.81 190 ASP A N 1
ATOM 1562 C CA . ASP A 1 190 ? -23.608 2.618 11.128 1.00 97.81 190 ASP A CA 1
ATOM 1563 C C . ASP A 1 190 ? -22.787 1.337 11.343 1.00 97.81 190 ASP A C 1
ATOM 1565 O O . ASP A 1 190 ? -22.971 0.659 12.351 1.00 97.81 190 ASP A O 1
ATOM 1569 N N . LYS A 1 191 ? -21.862 1.028 10.428 1.00 98.19 191 LYS A N 1
ATOM 1570 C CA . LYS A 1 191 ? -20.988 -0.150 10.479 1.00 98.19 191 LYS A CA 1
ATOM 1571 C C . LYS A 1 191 ? -19.550 0.154 10.895 1.00 98.19 191 LYS A C 1
ATOM 1573 O O . LYS A 1 191 ? -18.746 -0.772 10.951 1.00 98.19 191 LYS A O 1
ATOM 1578 N N . VAL A 1 192 ? -19.203 1.421 11.138 1.00 98.50 192 VAL A N 1
ATOM 1579 C CA . VAL A 1 192 ? -17.828 1.846 11.446 1.00 98.50 192 VAL A CA 1
ATOM 1580 C C . VAL A 1 192 ? -17.756 2.460 12.846 1.00 98.50 192 VAL A C 1
ATOM 1582 O O . VAL A 1 192 ? -18.215 3.584 13.086 1.00 98.50 192 VAL A O 1
ATOM 1585 N N . HIS A 1 193 ? -17.121 1.723 13.757 1.00 98.00 193 HIS A N 1
ATOM 1586 C CA . HIS A 1 193 ? -16.867 2.093 15.147 1.00 98.00 193 HIS A CA 1
ATOM 1587 C C . HIS A 1 193 ? -15.417 2.549 15.306 1.00 98.00 193 HIS A C 1
ATOM 1589 O O . HIS A 1 193 ? -14.500 1.741 15.407 1.00 98.00 193 HIS A O 1
ATOM 1595 N N . SER A 1 194 ? -15.200 3.858 15.297 1.00 97.31 194 SER A N 1
ATOM 1596 C CA . SER A 1 194 ? -13.869 4.450 15.316 1.00 97.31 194 SER A CA 1
ATOM 1597 C C . SER A 1 194 ? -13.405 4.772 16.743 1.00 97.31 194 SER A C 1
ATOM 1599 O O . SER A 1 194 ? -14.194 5.193 17.594 1.00 97.31 194 SER A O 1
ATOM 1601 N N . ALA A 1 195 ? -12.120 4.554 17.027 1.00 97.00 195 ALA A N 1
ATOM 1602 C CA . ALA A 1 195 ? -11.512 4.828 18.324 1.00 97.00 195 ALA A CA 1
ATOM 1603 C C . ALA A 1 195 ? -10.051 5.268 18.179 1.00 97.00 195 ALA A C 1
ATOM 1605 O O . ALA A 1 195 ? -9.288 4.711 17.393 1.00 97.00 195 ALA A O 1
ATOM 1606 N N . VAL A 1 196 ? -9.639 6.244 18.989 1.00 95.62 196 VAL A N 1
ATOM 1607 C CA . VAL A 1 196 ? -8.221 6.603 19.104 1.00 95.62 196 VAL A CA 1
ATOM 1608 C C . VAL A 1 196 ? -7.547 5.649 20.082 1.00 95.62 196 VAL A C 1
ATOM 1610 O O . VAL A 1 196 ? -7.993 5.525 21.225 1.00 95.62 196 VAL A O 1
ATOM 1613 N N . GLY A 1 197 ? -6.450 5.014 19.676 1.00 93.75 197 GLY A N 1
ATOM 1614 C CA . GLY A 1 197 ? -5.701 4.125 20.557 1.00 93.75 197 GLY A CA 1
ATOM 1615 C C . GLY A 1 197 ? -4.364 3.658 19.992 1.00 93.75 197 GLY A C 1
ATOM 1616 O O . GLY A 1 197 ? -4.032 3.877 18.832 1.00 93.75 197 GLY A O 1
ATOM 1617 N N . ASN A 1 198 ? -3.562 3.027 20.846 1.00 92.31 198 ASN A N 1
ATOM 1618 C CA . ASN A 1 198 ? -2.243 2.522 20.478 1.00 92.31 198 ASN A CA 1
ATOM 1619 C C . ASN A 1 198 ? -2.342 1.044 20.087 1.00 92.31 198 ASN A C 1
ATOM 1621 O O . ASN A 1 198 ? -2.807 0.228 20.871 1.00 92.31 198 ASN A O 1
ATOM 1625 N N . ALA A 1 199 ? -1.829 0.684 18.914 1.00 93.38 199 ALA A N 1
ATOM 1626 C CA . ALA A 1 199 ? -1.805 -0.696 18.433 1.00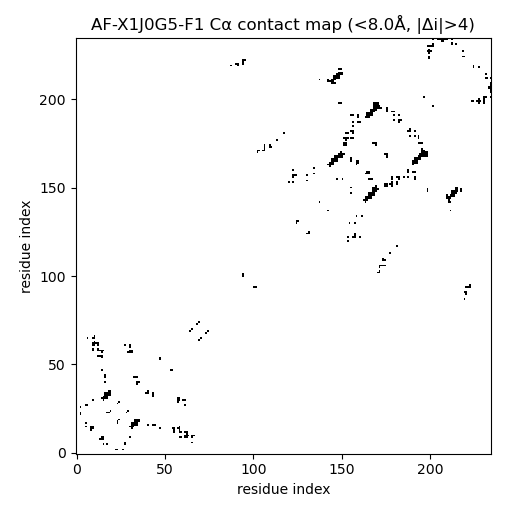 93.38 199 ALA A CA 1
ATOM 1627 C C . ALA A 1 199 ? -1.082 -1.693 19.363 1.00 93.38 199 ALA A C 1
ATOM 1629 O O . ALA A 1 199 ? -1.360 -2.887 19.328 1.00 93.38 199 ALA A O 1
ATOM 1630 N N . GLN A 1 200 ? -0.143 -1.212 20.183 1.00 93.25 200 GLN A N 1
ATOM 1631 C CA . GLN A 1 200 ? 0.605 -2.022 21.157 1.00 93.25 200 GLN A CA 1
ATOM 1632 C C . GLN A 1 200 ? -0.145 -2.183 22.493 1.00 93.25 200 GLN A C 1
ATOM 1634 O O . GLN A 1 200 ? 0.367 -2.805 23.425 1.00 93.25 200 GLN A O 1
ATOM 1639 N N . ASP A 1 201 ? -1.336 -1.594 22.606 1.00 94.56 201 ASP A N 1
ATOM 1640 C CA . ASP A 1 201 ? -2.156 -1.579 23.807 1.00 94.56 201 ASP A CA 1
ATOM 1641 C C . ASP A 1 201 ? -3.650 -1.588 23.449 1.00 94.56 201 ASP A C 1
ATOM 1643 O O . ASP A 1 201 ? -4.296 -0.545 23.321 1.00 94.56 201 ASP A O 1
ATOM 1647 N N . LEU A 1 202 ? -4.206 -2.792 23.319 1.00 96.00 202 LEU A N 1
ATOM 1648 C CA . LEU A 1 202 ? -5.601 -3.017 22.947 1.00 96.00 202 LEU A CA 1
ATOM 1649 C C . LEU A 1 202 ? -6.466 -3.362 24.168 1.00 96.00 202 LEU A C 1
ATOM 1651 O O . LEU A 1 202 ? -7.467 -4.069 24.051 1.00 96.00 202 LEU A O 1
ATOM 1655 N N . ARG A 1 203 ? -6.099 -2.870 25.362 1.00 93.25 203 ARG A N 1
ATOM 1656 C CA . ARG A 1 203 ? -6.763 -3.193 26.646 1.00 93.25 203 ARG A CA 1
ATOM 1657 C C . ARG A 1 203 ? -8.254 -2.847 26.709 1.00 93.25 203 ARG A C 1
ATOM 1659 O O . ARG A 1 203 ? -8.944 -3.327 27.604 1.00 93.25 203 ARG A O 1
ATOM 1666 N N . PHE A 1 204 ? -8.745 -2.005 25.804 1.00 91.94 204 PHE A N 1
ATOM 1667 C CA . PHE A 1 204 ? -10.165 -1.665 25.711 1.00 91.94 204 PHE A CA 1
ATOM 1668 C C . PHE A 1 204 ? -11.019 -2.805 25.147 1.00 91.94 204 PHE A C 1
ATOM 1670 O O . PHE A 1 204 ? -12.215 -2.845 25.430 1.00 91.94 204 PHE A O 1
ATOM 1677 N N . TYR A 1 205 ? -10.408 -3.722 24.395 1.00 97.06 205 TYR A N 1
ATOM 1678 C CA . TYR A 1 205 ? -11.082 -4.862 23.788 1.00 97.06 205 TYR A CA 1
ATOM 1679 C C . TYR A 1 205 ? -10.855 -6.137 24.598 1.00 97.06 205 TYR A C 1
ATOM 1681 O O . TYR A 1 205 ? -9.779 -6.371 25.172 1.00 97.06 205 TYR A O 1
ATOM 1689 N N . LYS A 1 206 ? -11.894 -6.963 24.643 1.00 97.38 206 LYS A N 1
ATOM 1690 C CA . LYS A 1 206 ? -11.892 -8.262 25.314 1.00 97.38 206 LYS A CA 1
ATOM 1691 C C . LYS A 1 206 ? -11.119 -9.276 24.485 1.00 97.38 206 LYS A C 1
ATOM 1693 O O . LYS A 1 206 ? -10.907 -9.094 23.295 1.00 97.38 206 LYS A O 1
ATOM 1698 N N . ASP A 1 207 ? -10.719 -10.357 25.138 1.00 97.38 207 ASP A N 1
ATOM 1699 C CA . ASP A 1 207 ? -10.091 -11.473 24.445 1.00 97.38 207 ASP A CA 1
ATOM 1700 C C . ASP A 1 207 ? -11.104 -12.140 23.501 1.00 97.38 207 ASP A C 1
ATOM 1702 O O . ASP A 1 207 ? -12.215 -12.464 23.934 1.00 97.38 207 ASP A O 1
ATOM 1706 N N . ASN A 1 208 ? -10.701 -12.405 22.256 1.00 96.94 208 ASN A N 1
ATOM 1707 C CA . ASN A 1 208 ? -11.539 -12.984 21.195 1.00 96.94 208 ASN A CA 1
ATOM 1708 C C . ASN A 1 208 ? -12.863 -12.218 20.968 1.00 96.94 208 ASN A C 1
ATOM 1710 O O . ASN A 1 208 ? -13.929 -12.821 20.828 1.00 96.94 208 ASN A O 1
ATOM 1714 N N . GLU A 1 209 ? -12.818 -10.887 21.003 1.00 97.69 209 GLU A N 1
ATOM 1715 C CA . GLU A 1 209 ? -13.945 -10.012 20.676 1.00 97.69 209 GLU A CA 1
ATOM 1716 C C . GLU A 1 209 ? -14.212 -9.950 19.163 1.00 97.69 209 GLU A C 1
ATOM 1718 O O . GLU A 1 209 ? -15.358 -9.743 18.749 1.00 97.69 209 GLU A O 1
ATOM 1723 N N . PHE A 1 210 ? -13.176 -10.140 18.341 1.00 98.25 210 PHE A N 1
ATOM 1724 C CA . PHE A 1 210 ? -13.258 -10.030 16.885 1.00 98.25 210 PHE A CA 1
ATOM 1725 C C . PHE A 1 210 ? -13.096 -11.379 16.183 1.00 98.25 210 PHE A C 1
ATOM 1727 O O . PHE A 1 210 ? -12.332 -12.240 16.610 1.00 98.25 210 PHE A O 1
ATOM 1734 N N . ASP A 1 211 ? -13.770 -11.540 15.042 1.00 98.19 211 ASP A N 1
ATOM 1735 C CA . ASP A 1 211 ? -13.585 -12.716 14.183 1.00 98.19 211 ASP A CA 1
ATOM 1736 C C . ASP A 1 211 ? -12.228 -12.658 13.458 1.00 98.19 211 ASP A C 1
ATOM 1738 O O . ASP A 1 211 ? -11.652 -13.683 13.085 1.00 98.19 211 ASP A O 1
ATOM 1742 N N . ALA A 1 212 ? -11.734 -11.440 13.211 1.00 98.06 212 ALA A N 1
ATOM 1743 C CA . ALA A 1 212 ? -10.436 -11.185 12.610 1.00 98.06 212 ALA A CA 1
ATOM 1744 C C . ALA A 1 212 ? -9.857 -9.832 13.043 1.00 98.06 212 ALA A C 1
ATOM 1746 O O . ALA A 1 212 ? -10.580 -8.858 13.261 1.00 98.06 212 ALA A O 1
ATOM 1747 N N . VAL A 1 213 ? -8.526 -9.763 13.056 1.00 98.00 213 VAL A N 1
ATOM 1748 C CA . VAL A 1 213 ? -7.760 -8.531 13.259 1.00 98.00 213 VAL A CA 1
ATOM 1749 C C . VAL A 1 213 ? -6.880 -8.275 12.040 1.00 98.00 213 VAL A C 1
ATOM 1751 O O . VAL A 1 213 ? -6.180 -9.171 11.561 1.00 98.00 213 VAL A O 1
ATOM 1754 N N . ILE A 1 214 ? -6.905 -7.044 11.536 1.00 96.88 214 ILE A N 1
ATOM 1755 C CA . ILE A 1 214 ? -6.087 -6.580 10.417 1.00 96.88 214 ILE A CA 1
ATOM 1756 C C . ILE A 1 214 ? -5.027 -5.615 10.947 1.00 96.88 214 ILE A C 1
ATOM 1758 O O . ILE A 1 214 ? -5.325 -4.674 11.675 1.00 96.88 214 ILE A O 1
ATOM 1762 N N . GLN A 1 215 ? -3.775 -5.867 10.566 1.00 94.69 215 GLN A N 1
ATOM 1763 C CA . GLN A 1 215 ? -2.613 -5.021 10.852 1.00 94.69 215 GLN A CA 1
ATOM 1764 C C . GLN A 1 215 ? -1.877 -4.738 9.536 1.00 94.69 215 GLN A C 1
ATOM 1766 O O . GLN A 1 215 ? -0.808 -5.285 9.263 1.00 94.69 215 GLN A O 1
ATOM 1771 N N . GLY A 1 216 ? -2.507 -3.959 8.654 1.00 89.31 216 GLY A N 1
ATOM 1772 C CA . GLY A 1 216 ? -1.993 -3.683 7.310 1.00 89.31 216 GLY A CA 1
ATOM 1773 C C . GLY A 1 216 ? -1.019 -2.506 7.289 1.00 89.31 216 GLY A C 1
ATOM 1774 O O . GLY A 1 216 ? -1.416 -1.398 7.613 1.00 89.31 216 GLY A O 1
ATOM 1775 N N . GLU A 1 217 ? 0.231 -2.728 6.858 1.00 85.25 217 GLU A N 1
ATOM 1776 C CA . GLU A 1 217 ? 1.284 -1.683 6.782 1.00 85.25 217 GLU A CA 1
ATOM 1777 C C . GLU A 1 217 ? 1.516 -0.957 8.127 1.00 85.25 217 GLU A C 1
ATOM 1779 O O . GLU A 1 217 ? 1.843 0.224 8.167 1.00 85.25 217 GLU A O 1
ATOM 1784 N N . LEU A 1 218 ? 1.310 -1.659 9.244 1.00 85.94 218 LEU A N 1
ATOM 1785 C CA . LEU A 1 218 ? 1.428 -1.105 10.593 1.00 85.94 218 LEU A CA 1
ATOM 1786 C C . LEU A 1 218 ? 2.821 -1.325 11.200 1.00 85.94 218 LEU A C 1
ATOM 1788 O O . LEU A 1 218 ? 3.363 -0.447 11.873 1.00 85.94 218 LEU A O 1
ATOM 1792 N N . TRP A 1 219 ? 3.389 -2.520 11.025 1.00 84.44 219 TRP A N 1
ATOM 1793 C CA . TRP A 1 219 ? 4.540 -2.988 11.806 1.00 84.44 219 TRP A CA 1
ATOM 1794 C C . TRP A 1 219 ? 5.808 -2.170 11.562 1.00 84.44 219 TRP A C 1
ATOM 1796 O O . TRP A 1 219 ? 6.600 -1.967 12.478 1.00 84.44 219 TRP A O 1
ATOM 1806 N N . GLU A 1 220 ? 5.986 -1.645 10.353 1.00 76.44 220 GLU A N 1
ATOM 1807 C CA . GLU A 1 220 ? 7.090 -0.753 9.992 1.00 76.44 220 GLU A CA 1
ATOM 1808 C C . GLU A 1 220 ? 7.048 0.615 10.693 1.00 76.44 220 GLU A C 1
ATOM 1810 O O . GLU A 1 220 ? 8.017 1.377 10.621 1.00 76.44 220 GLU A O 1
ATOM 1815 N N . HIS A 1 221 ? 5.933 0.946 11.344 1.00 74.88 221 HIS A N 1
ATOM 1816 C CA . HIS A 1 221 ? 5.684 2.255 11.936 1.00 74.88 221 HIS A CA 1
ATOM 1817 C C . HIS A 1 221 ? 5.670 2.249 13.469 1.00 74.88 221 HIS A C 1
ATOM 1819 O O . HIS A 1 221 ? 5.635 3.317 14.080 1.00 74.88 221 HIS A O 1
ATOM 1825 N N . ILE A 1 222 ? 5.743 1.074 14.096 1.00 76.44 222 ILE A N 1
ATOM 1826 C CA . ILE A 1 222 ? 5.661 0.906 15.551 1.00 76.44 222 ILE A CA 1
ATOM 1827 C C . ILE A 1 222 ? 6.977 0.391 16.140 1.00 76.44 222 ILE A C 1
ATOM 1829 O O . ILE A 1 222 ? 7.790 -0.230 15.461 1.00 76.44 222 ILE A O 1
ATOM 1833 N N . LEU A 1 223 ? 7.206 0.693 17.419 1.00 76.19 223 LEU A N 1
ATOM 1834 C CA . LEU A 1 223 ? 8.461 0.365 18.104 1.00 76.19 223 LEU A CA 1
ATOM 1835 C C . LEU A 1 223 ? 8.576 -1.117 18.453 1.00 76.19 223 LEU A C 1
ATOM 1837 O O . LEU A 1 223 ? 9.636 -1.703 18.247 1.00 76.19 223 LEU A O 1
ATOM 1841 N N . ASP A 1 224 ? 7.501 -1.692 18.989 1.00 83.12 224 ASP A N 1
ATOM 1842 C CA . ASP A 1 224 ? 7.419 -3.088 19.398 1.00 83.12 224 ASP A CA 1
ATOM 1843 C C . ASP A 1 224 ? 6.335 -3.804 18.569 1.00 83.12 224 ASP A C 1
ATOM 1845 O O . ASP A 1 224 ? 5.173 -3.910 18.984 1.00 83.12 224 ASP A O 1
ATOM 1849 N N . PRO A 1 225 ? 6.679 -4.257 17.348 1.00 86.88 225 PRO A N 1
ATOM 1850 C CA . PRO A 1 225 ? 5.738 -4.981 16.504 1.00 86.88 225 PRO A CA 1
ATOM 1851 C C . PRO A 1 225 ? 5.309 -6.314 17.120 1.00 86.88 225 PRO A C 1
ATOM 1853 O O . PRO A 1 225 ? 4.169 -6.726 16.917 1.00 86.88 225 PRO A O 1
ATOM 1856 N N . GLU A 1 226 ? 6.161 -6.962 17.919 1.00 90.44 226 GLU A N 1
ATOM 1857 C CA . GLU A 1 226 ? 5.807 -8.205 18.610 1.00 90.44 226 GLU A CA 1
ATOM 1858 C C . GLU A 1 226 ? 4.677 -7.969 19.611 1.00 90.44 226 GLU A C 1
ATOM 1860 O O . GLU A 1 226 ? 3.729 -8.756 19.674 1.00 90.44 226 GLU A O 1
ATOM 1865 N N . LYS A 1 227 ? 4.717 -6.848 20.342 1.00 92.12 227 LYS A N 1
ATOM 1866 C CA . LYS A 1 227 ? 3.636 -6.482 21.256 1.00 92.12 227 LYS A CA 1
ATOM 1867 C C . LYS A 1 227 ? 2.320 -6.222 20.523 1.00 92.12 227 LYS A C 1
ATOM 1869 O O . LYS A 1 227 ? 1.284 -6.691 20.990 1.00 92.12 227 LYS A O 1
ATOM 1874 N N . ALA A 1 228 ? 2.343 -5.534 19.380 1.00 93.56 228 ALA A N 1
ATOM 1875 C CA . ALA A 1 228 ? 1.134 -5.321 18.578 1.00 93.56 228 ALA A CA 1
ATOM 1876 C C . ALA A 1 228 ? 0.575 -6.631 18.002 1.00 93.56 228 ALA A C 1
ATOM 1878 O O . ALA A 1 228 ? -0.636 -6.839 18.035 1.00 93.56 228 ALA A O 1
ATOM 1879 N N . ILE A 1 229 ? 1.433 -7.541 17.530 1.00 95.62 229 ILE A N 1
ATOM 1880 C CA . ILE A 1 229 ? 1.014 -8.877 17.079 1.00 95.62 229 ILE A CA 1
ATOM 1881 C C . ILE A 1 229 ? 0.385 -9.647 18.243 1.00 95.62 229 ILE A C 1
ATOM 1883 O O . ILE A 1 229 ? -0.686 -10.227 18.095 1.00 95.62 229 ILE A O 1
ATOM 1887 N N . SER A 1 230 ? 1.016 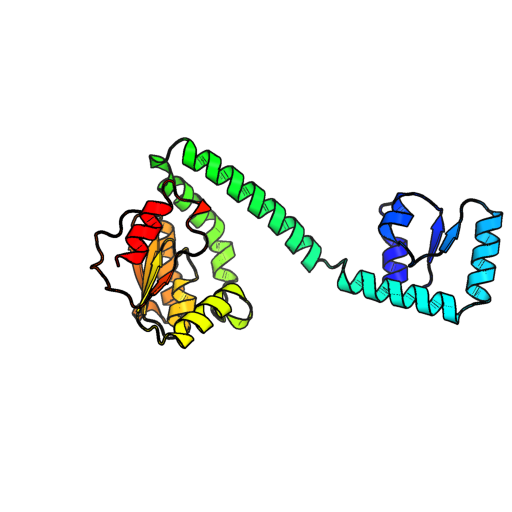-9.620 19.420 1.00 97.19 230 SER A N 1
ATOM 1888 C CA . SER A 1 230 ? 0.503 -10.295 20.612 1.00 97.19 230 SER A CA 1
ATOM 1889 C C . SER A 1 230 ? -0.849 -9.745 21.064 1.00 97.19 230 SER A C 1
ATOM 1891 O O . SER A 1 230 ? -1.695 -10.534 21.474 1.00 97.19 230 SER A O 1
ATOM 1893 N N . GLU A 1 231 ? -1.062 -8.427 21.023 1.00 97.50 231 GLU A N 1
ATOM 1894 C CA . GLU A 1 231 ? -2.372 -7.838 21.321 1.00 97.50 231 GLU A CA 1
ATOM 1895 C C . GLU A 1 231 ? -3.405 -8.204 20.250 1.00 97.50 231 GLU A C 1
ATOM 1897 O O . GLU A 1 231 ? -4.525 -8.556 20.599 1.00 97.50 231 GLU A O 1
ATOM 1902 N N . GLY A 1 232 ? -3.029 -8.193 18.968 1.00 97.06 232 GLY A N 1
ATOM 1903 C CA . GLY A 1 232 ? -3.917 -8.575 17.867 1.00 97.06 232 GLY A CA 1
ATOM 1904 C C . GLY A 1 232 ? -4.318 -10.053 17.871 1.00 97.06 232 GLY A C 1
ATOM 1905 O O . GLY A 1 232 ? -5.401 -10.382 17.417 1.00 97.06 232 GLY A O 1
ATOM 1906 N N . LEU A 1 233 ? -3.475 -10.946 18.397 1.00 97.19 233 LEU A N 1
ATOM 1907 C CA . LEU A 1 233 ? -3.822 -12.358 18.610 1.00 97.19 233 LEU A CA 1
ATOM 1908 C C . LEU A 1 233 ? -4.687 -12.586 19.855 1.00 97.19 233 LEU A C 1
ATOM 1910 O O . LEU A 1 233 ? -5.278 -13.655 19.994 1.00 97.19 233 LEU A O 1
ATOM 1914 N N . ARG A 1 234 ? -4.680 -11.639 20.798 1.00 97.88 234 ARG A N 1
ATOM 1915 C CA . ARG A 1 234 ? -5.445 -11.733 22.042 1.00 97.88 234 ARG A CA 1
ATOM 1916 C C . ARG A 1 234 ? -6.911 -11.368 21.813 1.00 97.88 234 ARG A C 1
ATOM 1918 O O . ARG A 1 234 ? -7.778 -12.053 22.354 1.00 97.88 234 ARG A O 1
ATOM 1925 N N . VAL A 1 235 ? -7.155 -10.260 21.111 1.00 97.31 235 VAL A N 1
ATOM 1926 C CA . VAL A 1 235 ? -8.487 -9.656 20.912 1.00 97.31 235 VAL A CA 1
ATOM 1927 C C . VAL A 1 235 ? -9.289 -10.307 19.799 1.00 97.31 235 VAL A C 1
ATOM 1929 O O . VAL A 1 235 ? -8.695 -11.008 18.959 1.00 97.31 235 VAL A O 1
#

Sequence (235 aa):
GFGLPPLEALYCMTPVIVFDIPQMRWLLQEDAYYFSTVEGLAQTIVHVFQNPSEAQVKAVHGADRIRKSLTWERAAERLWGHIHQTHKEFWAQVVRRDPSRYAEVYDQEHKRNWAYSVDRFDPTWARHWRAQTFIDLLRKYNVENVLDVGCGTVYPTIFARAGLVVSALDISPECIRQVDEVAEKWGVKDKVHSAVGNAQDLRFYKDNEFDAVIQGELWEHILDPEKAISEGLRV